Protein AF-C4LZL3-F1 (afdb_monomer)

Radius of gyration: 18.05 Å; Cα contacts (8 Å, |Δi|>4): 383; chains: 1; bounding box: 48×40×48 Å

Secondary structure (DSSP, 8-state):
-EE---SS-HHHHHHHHHHHHHHH--TT-----EEEEESSSS---THHHHHHHHHHHTT--EEE----GGGTS-HHHHHHHHHHHHHHTGGGT-TT--HHHHHHHHHHHHHHHHHHHHHHHH-TT-SEEEE--SSEEE-TTHHHHHHHHHHH--TT--SS-EESS-SS----EEEE-S----STTEEEEHHHHHHHHHHHHHHTTTS-HHHHHHHHHHHH-PPEEE--SEEE-TT-TT--TT-HHHH-

Organism: Entamoeba histolytica (strain ATCC 30459 / HM-1:IMSS / ABRM) (NCBI:txid294381)

Structure (mmCIF, N/CA/C/O backbone):
data_AF-C4LZL3-F1
#
_entry.id   AF-C4LZL3-F1
#
loop_
_atom_site.group_PDB
_atom_site.id
_atom_site.type_symbol
_atom_site.label_atom_id
_atom_site.label_alt_id
_atom_site.label_comp_id
_atom_site.label_asym_id
_atom_site.label_entity_id
_atom_site.label_seq_id
_atom_site.pdbx_PDB_ins_code
_atom_site.Cartn_x
_atom_site.Cartn_y
_atom_site.Cartn_z
_atom_site.occupancy
_atom_site.B_iso_or_equiv
_atom_site.auth_seq_id
_atom_site.auth_comp_id
_atom_site.auth_asym_id
_atom_site.auth_atom_id
_atom_site.pdbx_PDB_model_num
ATOM 1 N N . MET A 1 1 ? 3.190 -1.280 3.766 1.00 91.56 1 MET A N 1
ATOM 2 C CA . MET A 1 1 ? 3.259 0.167 3.516 1.00 91.56 1 MET A CA 1
ATOM 3 C C . MET A 1 1 ? 4.712 0.581 3.441 1.00 91.56 1 MET A C 1
ATOM 5 O O . MET A 1 1 ? 5.464 0.248 4.356 1.00 91.56 1 MET A O 1
ATOM 9 N N . LEU A 1 2 ? 5.118 1.224 2.349 1.00 90.19 2 LEU A N 1
ATOM 10 C CA . LEU A 1 2 ? 6.466 1.783 2.232 1.00 90.19 2 LEU A CA 1
ATOM 11 C C . LEU A 1 2 ? 6.447 3.276 2.545 1.00 90.19 2 LEU A C 1
ATOM 13 O O . LEU A 1 2 ? 5.501 3.965 2.180 1.00 90.19 2 LEU A O 1
ATOM 17 N N . THR A 1 3 ? 7.505 3.765 3.185 1.00 91.06 3 THR A N 1
ATOM 18 C CA . THR A 1 3 ? 7.691 5.189 3.477 1.00 91.06 3 THR A CA 1
ATOM 19 C C . THR A 1 3 ? 9.152 5.602 3.353 1.00 91.06 3 THR A C 1
ATOM 21 O O . THR A 1 3 ? 10.054 4.770 3.456 1.00 91.06 3 THR A O 1
ATOM 24 N N . ALA A 1 4 ? 9.408 6.886 3.147 1.00 89.25 4 ALA A N 1
ATOM 25 C CA . ALA A 1 4 ? 10.731 7.482 3.279 1.00 89.25 4 ALA A CA 1
ATOM 26 C C . ALA A 1 4 ? 10.606 8.867 3.935 1.00 89.25 4 ALA A C 1
ATOM 28 O O . ALA A 1 4 ? 9.513 9.431 3.945 1.00 89.25 4 ALA A O 1
ATOM 29 N N . PRO A 1 5 ? 11.703 9.454 4.448 1.00 88.06 5 PRO A N 1
ATOM 30 C CA . PRO A 1 5 ? 11.676 10.827 4.934 1.00 88.06 5 PRO A CA 1
ATOM 31 C C . PRO A 1 5 ? 11.172 11.781 3.847 1.00 88.06 5 PRO A C 1
ATOM 33 O O . PRO A 1 5 ? 11.719 11.832 2.742 1.00 88.06 5 PRO A O 1
ATOM 36 N N . LYS A 1 6 ? 10.127 12.542 4.169 1.00 87.38 6 LYS A N 1
ATOM 37 C CA . LYS A 1 6 ? 9.509 13.540 3.291 1.00 87.38 6 LYS A CA 1
ATOM 38 C C . LYS A 1 6 ? 9.429 14.881 4.023 1.00 87.38 6 LYS A C 1
ATOM 40 O O . LYS A 1 6 ? 9.604 14.964 5.232 1.00 87.38 6 LYS A O 1
ATOM 45 N N . ARG A 1 7 ? 9.168 15.960 3.274 1.00 86.62 7 ARG A N 1
ATOM 46 C CA . ARG A 1 7 ? 9.005 17.314 3.841 1.00 86.62 7 ARG A CA 1
ATOM 47 C C . ARG A 1 7 ? 7.835 17.397 4.829 1.00 86.62 7 ARG A C 1
ATOM 49 O O . ARG A 1 7 ? 7.879 18.192 5.761 1.00 86.62 7 ARG A O 1
ATOM 56 N N . LEU A 1 8 ? 6.786 16.623 4.573 1.00 89.38 8 LEU A N 1
ATOM 57 C CA . LEU A 1 8 ? 5.626 16.475 5.443 1.00 89.38 8 LEU A CA 1
ATOM 58 C C . LEU A 1 8 ? 5.592 15.036 5.969 1.00 89.38 8 LEU A C 1
ATOM 60 O O . LEU A 1 8 ? 5.979 14.135 5.216 1.00 89.38 8 LEU A O 1
ATOM 64 N N . PRO A 1 9 ? 5.083 14.804 7.191 1.00 92.62 9 PRO A N 1
ATOM 65 C CA . PRO A 1 9 ? 4.981 13.474 7.785 1.00 92.62 9 PRO A CA 1
ATOM 66 C C . PRO A 1 9 ? 3.803 12.698 7.173 1.00 92.62 9 PRO A C 1
ATOM 68 O O . PRO A 1 9 ? 2.806 12.397 7.826 1.00 92.62 9 PRO A O 1
ATOM 71 N N . MET A 1 10 ? 3.895 12.400 5.875 1.00 93.69 10 MET A N 1
ATOM 72 C CA . MET A 1 10 ? 2.802 11.809 5.099 1.00 93.69 10 MET A CA 1
ATOM 73 C C . MET A 1 10 ? 2.379 10.450 5.669 1.00 93.69 10 MET A C 1
ATOM 75 O O . MET A 1 10 ? 1.184 10.196 5.798 1.00 93.69 10 MET A O 1
ATOM 79 N N . ILE A 1 11 ? 3.336 9.621 6.109 1.00 95.69 11 ILE A N 1
ATOM 80 C CA . ILE A 1 11 ? 3.051 8.306 6.706 1.00 95.69 11 ILE A CA 1
ATOM 81 C C . ILE A 1 11 ? 2.179 8.409 7.962 1.00 95.69 11 ILE A C 1
ATOM 83 O O . ILE A 1 11 ? 1.314 7.564 8.188 1.00 95.69 11 ILE A O 1
ATOM 87 N N . VAL A 1 12 ? 2.370 9.468 8.752 1.00 97.06 12 VAL A N 1
ATOM 88 C CA . VAL A 1 12 ? 1.557 9.755 9.938 1.00 97.06 12 VAL A CA 1
ATOM 89 C C . VAL A 1 12 ? 0.138 10.104 9.510 1.00 97.06 12 VAL A C 1
ATOM 91 O O . VAL A 1 12 ? -0.813 9.572 10.070 1.00 97.06 12 VAL A O 1
ATOM 94 N N . TYR A 1 13 ? -0.012 10.938 8.476 1.00 96.00 13 TYR A N 1
ATOM 95 C CA . TYR A 1 13 ? -1.327 11.339 7.967 1.00 96.00 13 TYR A CA 1
ATOM 96 C C . TYR A 1 13 ? -2.074 10.131 7.398 1.00 96.00 13 TYR A C 1
ATOM 98 O O . TYR A 1 13 ? -3.228 9.901 7.739 1.00 96.00 13 TYR A O 1
ATOM 106 N N . THR A 1 14 ? -1.397 9.312 6.591 1.00 96.50 14 THR A N 1
ATOM 107 C CA . THR A 1 14 ? -1.929 8.055 6.051 1.00 96.50 14 THR A CA 1
ATOM 108 C C . THR A 1 14 ? -2.388 7.113 7.166 1.00 96.50 14 THR A C 1
ATOM 110 O O . THR A 1 14 ? -3.490 6.567 7.089 1.00 96.50 14 THR A O 1
ATOM 113 N N . ALA A 1 15 ? -1.592 6.951 8.231 1.00 97.75 15 ALA A N 1
ATOM 114 C CA . ALA A 1 15 ? -1.975 6.132 9.380 1.00 97.75 15 ALA A CA 1
ATOM 115 C C . ALA A 1 15 ? -3.239 6.657 10.070 1.00 97.75 15 ALA A C 1
ATOM 117 O O . ALA A 1 15 ? -4.160 5.885 10.337 1.00 97.75 15 ALA A O 1
ATOM 118 N N . ASP A 1 16 ? -3.311 7.967 10.287 1.00 97.56 16 ASP A N 1
ATOM 119 C CA . ASP A 1 16 ? -4.475 8.643 10.853 1.00 97.56 16 ASP A CA 1
ATOM 120 C C . ASP A 1 16 ? -5.734 8.474 9.989 1.00 97.56 16 ASP A C 1
ATOM 122 O O . ASP A 1 16 ? -6.792 8.119 10.511 1.00 97.56 16 ASP A O 1
ATOM 126 N N . TYR A 1 17 ? -5.627 8.626 8.665 1.00 97.25 17 TYR A N 1
ATOM 127 C CA . TYR A 1 17 ? -6.749 8.424 7.744 1.00 97.25 17 TYR A CA 1
ATOM 128 C C . TYR A 1 17 ? -7.263 6.985 7.744 1.00 97.25 17 TYR A C 1
ATOM 130 O O . TYR A 1 17 ? -8.475 6.761 7.793 1.00 97.25 17 TYR A O 1
ATOM 138 N N . ILE A 1 18 ? -6.358 6.004 7.723 1.00 96.94 18 ILE A N 1
ATOM 139 C CA . ILE A 1 18 ? -6.725 4.585 7.784 1.00 96.94 18 ILE A CA 1
ATOM 140 C C . ILE A 1 18 ? -7.396 4.273 9.122 1.00 96.94 18 ILE A C 1
ATOM 142 O O . ILE A 1 18 ? -8.469 3.671 9.137 1.00 96.94 18 ILE A O 1
ATOM 146 N N . VAL A 1 19 ? -6.804 4.702 10.241 1.00 97.25 19 VAL A N 1
ATOM 147 C CA . VAL A 1 19 ? -7.359 4.468 11.581 1.00 97.25 19 VAL A CA 1
ATOM 148 C C . VAL A 1 19 ? -8.706 5.161 11.752 1.00 97.25 19 VAL A C 1
ATOM 150 O O . VAL A 1 19 ? -9.610 4.568 12.335 1.00 97.25 19 VAL A O 1
ATOM 153 N N . ASN A 1 20 ? -8.876 6.377 11.236 1.00 97.06 20 ASN A N 1
ATOM 154 C CA . ASN A 1 20 ? -10.151 7.083 11.289 1.00 97.06 20 ASN A CA 1
ATOM 155 C C . ASN A 1 20 ? -11.246 6.337 10.513 1.00 97.06 20 ASN A C 1
ATOM 157 O O . ASN A 1 20 ? -12.324 6.093 11.053 1.00 97.06 20 ASN A O 1
ATOM 161 N N . ALA A 1 21 ? -10.954 5.916 9.278 1.00 96.88 21 ALA A N 1
ATOM 162 C CA . ALA A 1 21 ? -11.885 5.120 8.484 1.00 96.88 21 ALA A CA 1
ATOM 163 C C . ALA A 1 21 ? -12.206 3.774 9.156 1.00 96.88 21 ALA A C 1
ATOM 165 O O . ALA A 1 21 ? -13.353 3.333 9.145 1.00 96.88 21 ALA A O 1
ATOM 166 N N . TYR A 1 22 ? -11.213 3.134 9.782 1.00 96.38 22 TYR A N 1
ATOM 167 C CA . TYR A 1 22 ? -11.406 1.878 10.503 1.00 96.38 22 TYR A CA 1
ATOM 168 C C . TYR A 1 22 ? -12.309 2.090 11.727 1.00 96.38 22 TYR A C 1
ATOM 170 O O . TYR A 1 22 ? -13.352 1.451 11.836 1.00 96.38 22 TYR A O 1
ATOM 178 N N . LYS A 1 23 ? -11.992 3.061 12.593 1.00 94.88 23 LYS A N 1
ATOM 179 C CA . LYS A 1 23 ? -12.780 3.401 13.794 1.00 94.88 23 LYS A CA 1
ATOM 180 C C . LYS A 1 23 ? -14.216 3.823 13.483 1.00 94.88 23 LYS A C 1
ATOM 182 O O . LYS A 1 23 ? -15.094 3.599 14.310 1.00 94.88 23 LYS A O 1
ATOM 187 N N . TYR A 1 24 ? -14.464 4.424 12.319 1.00 94.62 24 TYR A N 1
ATOM 188 C CA . TYR A 1 24 ? -15.823 4.740 11.880 1.00 94.62 24 TYR A CA 1
ATOM 189 C C . TYR A 1 24 ? -16.680 3.482 11.670 1.00 94.62 24 TYR A C 1
ATOM 191 O O . TYR A 1 24 ? -17.873 3.490 11.972 1.00 94.62 24 TYR A O 1
ATOM 19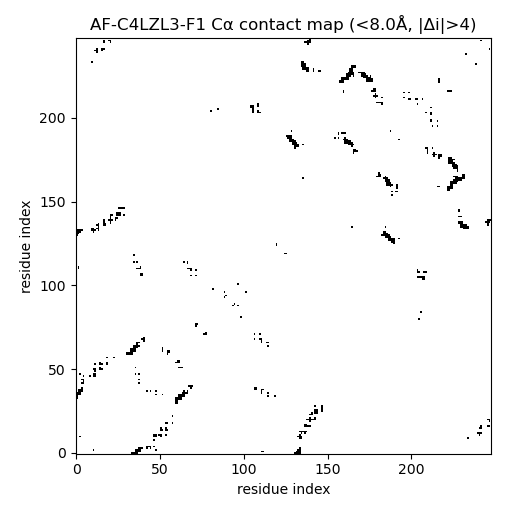9 N N . GLY A 1 25 ? -16.077 2.397 11.181 1.00 93.31 25 GLY A N 1
ATOM 200 C CA . GLY A 1 25 ? -16.696 1.079 11.136 1.00 93.31 25 GLY A CA 1
ATOM 201 C C . GLY A 1 25 ? -16.089 0.170 10.070 1.00 93.31 25 GLY A C 1
ATOM 202 O O . GLY A 1 25 ? -15.891 0.567 8.923 1.00 93.31 25 GLY A O 1
ATOM 203 N N . HIS A 1 26 ? -15.846 -1.084 10.448 1.00 93.25 26 HIS A N 1
ATOM 204 C CA . HIS A 1 26 ? -15.170 -2.095 9.630 1.00 93.25 26 HIS A CA 1
ATOM 205 C C . HIS A 1 26 ? -15.931 -3.441 9.644 1.00 93.25 26 HIS A C 1
ATOM 207 O O . HIS A 1 26 ? -15.417 -4.455 10.119 1.00 93.25 26 HIS A O 1
ATOM 213 N N . PRO A 1 27 ? -17.196 -3.488 9.182 1.00 92.50 27 PRO A N 1
ATOM 214 C CA . PRO A 1 27 ? -18.087 -4.629 9.414 1.00 92.50 27 PRO A CA 1
ATOM 215 C C . PRO A 1 27 ? -17.518 -5.938 8.849 1.00 92.50 27 PRO A C 1
ATOM 217 O O . PRO A 1 27 ? -17.483 -6.136 7.638 1.00 92.50 27 PRO A O 1
ATOM 220 N N . GLY A 1 28 ? -17.091 -6.839 9.739 1.00 87.88 28 GLY A N 1
ATOM 221 C CA . GLY A 1 28 ? -16.515 -8.135 9.370 1.00 87.88 28 GLY A CA 1
ATOM 222 C C . GLY A 1 28 ? -15.163 -8.061 8.651 1.00 87.88 28 GLY A C 1
ATOM 223 O O . GLY A 1 28 ? -14.748 -9.060 8.078 1.00 87.88 28 GLY A O 1
ATOM 224 N N . ILE A 1 29 ? -14.489 -6.905 8.657 1.00 92.69 29 ILE A N 1
ATOM 225 C CA . ILE A 1 29 ? -13.132 -6.750 8.123 1.00 92.69 29 ILE A CA 1
ATOM 226 C C . ILE A 1 29 ? -12.163 -6.679 9.295 1.00 92.69 29 ILE A C 1
ATOM 228 O O . ILE A 1 29 ? -12.342 -5.863 10.198 1.00 92.69 29 ILE A O 1
ATOM 232 N N . VAL A 1 30 ? -11.129 -7.514 9.245 1.00 94.06 30 VAL A N 1
ATOM 233 C CA . VAL A 1 30 ? -10.047 -7.553 10.227 1.00 94.06 30 VAL A CA 1
ATOM 234 C C . VAL A 1 30 ? -8.736 -7.247 9.513 1.00 94.06 30 VAL A C 1
ATOM 236 O O . VAL A 1 30 ? -8.454 -7.804 8.455 1.00 94.06 30 VAL A O 1
ATOM 239 N N . ILE A 1 31 ? -7.941 -6.340 10.082 1.00 95.69 31 ILE A N 1
ATOM 240 C CA . ILE A 1 31 ? -6.566 -6.095 9.640 1.00 95.69 31 ILE A CA 1
ATOM 241 C C . ILE A 1 31 ? -5.642 -6.947 10.513 1.00 95.69 31 ILE A C 1
ATOM 243 O O . ILE A 1 31 ? -5.322 -6.552 11.634 1.00 95.69 31 ILE A O 1
ATOM 247 N N . ASP A 1 32 ? -5.207 -8.102 10.003 1.00 95.38 32 ASP A N 1
ATOM 248 C CA . ASP A 1 32 ? -4.336 -9.027 10.748 1.00 95.38 32 ASP A CA 1
ATOM 249 C C . ASP A 1 32 ? -2.988 -8.404 11.125 1.00 95.38 32 ASP A C 1
ATOM 251 O O . ASP A 1 32 ? -2.465 -8.631 12.218 1.00 95.38 32 ASP A O 1
ATOM 255 N N . ALA A 1 33 ? -2.409 -7.631 10.203 1.00 96.94 33 ALA A N 1
ATOM 256 C CA . ALA A 1 33 ? -1.181 -6.889 10.433 1.00 96.94 33 ALA A CA 1
ATOM 257 C C . ALA A 1 33 ? -0.971 -5.769 9.410 1.00 96.94 33 ALA A C 1
ATOM 259 O O . ALA A 1 33 ? -1.303 -5.896 8.230 1.00 96.94 33 ALA A O 1
ATOM 260 N N . ILE A 1 34 ? -0.303 -4.704 9.852 1.00 97.12 34 ILE A N 1
ATOM 261 C CA . ILE A 1 34 ? 0.299 -3.691 8.986 1.00 97.12 34 ILE A CA 1
ATOM 262 C C . ILE A 1 34 ? 1.818 -3.814 9.063 1.00 97.12 34 ILE A C 1
ATOM 264 O O . ILE A 1 34 ? 2.428 -3.667 10.121 1.00 97.12 34 ILE A O 1
ATOM 268 N N . PHE A 1 35 ? 2.437 -4.039 7.908 1.00 97.19 35 PHE A N 1
ATOM 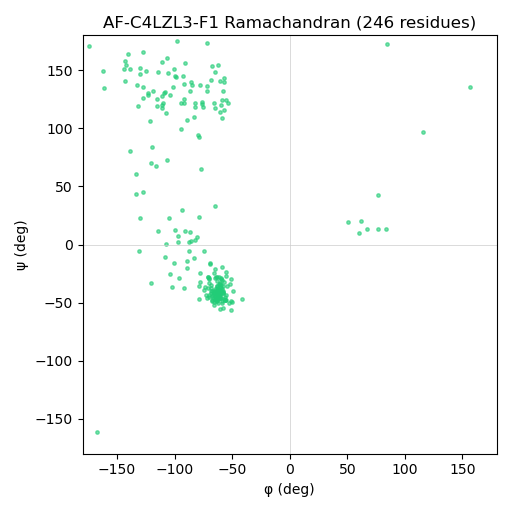269 C CA . PHE A 1 35 ? 3.888 -4.038 7.751 1.00 97.19 35 PHE A CA 1
ATOM 270 C C . PHE A 1 35 ? 4.348 -2.658 7.286 1.00 97.19 35 PHE A C 1
ATOM 272 O O . PHE A 1 35 ? 3.918 -2.194 6.226 1.00 97.19 35 PHE A O 1
ATOM 279 N N . LEU A 1 36 ? 5.221 -2.010 8.056 1.00 95.50 36 LEU A N 1
ATOM 280 C CA . LEU A 1 36 ? 5.798 -0.704 7.740 1.00 95.50 36 LEU A CA 1
ATOM 281 C C . LEU A 1 36 ? 7.287 -0.851 7.430 1.00 95.50 36 LEU A C 1
ATOM 283 O O . LEU A 1 36 ? 8.045 -1.402 8.231 1.00 95.50 36 LEU A O 1
ATOM 287 N N . SER A 1 37 ? 7.709 -0.325 6.284 1.00 92.75 37 SER A N 1
ATOM 288 C CA . SER A 1 37 ? 9.087 -0.443 5.808 1.00 92.75 37 SER A CA 1
ATOM 289 C C . SER A 1 37 ? 9.633 0.896 5.347 1.00 92.75 37 SER A C 1
ATOM 291 O O . SER A 1 37 ? 8.969 1.621 4.606 1.00 92.75 37 SER A O 1
ATOM 293 N N . ASN A 1 38 ? 10.879 1.182 5.720 1.00 89.69 38 ASN A N 1
ATOM 294 C CA . ASN A 1 38 ? 11.622 2.282 5.124 1.00 89.69 38 ASN A CA 1
ATOM 295 C C . ASN A 1 38 ? 12.080 1.883 3.719 1.00 89.69 38 ASN A C 1
ATOM 297 O O . ASN A 1 38 ? 12.863 0.955 3.558 1.00 89.69 38 ASN A O 1
ATOM 301 N N . GLY A 1 39 ? 11.614 2.610 2.707 1.00 84.75 39 GLY A N 1
ATOM 302 C CA . GLY A 1 39 ? 12.001 2.466 1.303 1.00 84.75 39 GLY A CA 1
ATOM 303 C C . GLY A 1 39 ? 13.346 3.121 0.961 1.00 84.75 39 GLY A C 1
ATOM 304 O O . GLY A 1 39 ? 13.564 3.518 -0.184 1.00 84.75 39 GLY A O 1
ATOM 305 N N . CYS A 1 40 ? 14.231 3.299 1.943 1.00 80.94 40 CYS A N 1
ATOM 306 C CA . CYS A 1 40 ? 15.523 3.963 1.797 1.00 80.94 40 CYS A CA 1
ATOM 307 C C . CYS A 1 40 ? 16.601 3.315 2.672 1.00 80.94 40 CYS A C 1
ATOM 309 O O . CYS A 1 40 ? 16.310 2.774 3.738 1.00 80.94 40 CYS A O 1
ATOM 311 N N . ASN A 1 41 ? 17.857 3.393 2.219 1.00 78.50 41 ASN A N 1
ATOM 312 C CA . ASN A 1 41 ? 19.002 2.843 2.940 1.00 78.50 41 ASN A CA 1
ATOM 313 C C . ASN A 1 41 ? 19.555 3.849 3.952 1.00 78.50 41 ASN A C 1
ATOM 315 O O . ASN A 1 41 ? 19.766 5.007 3.590 1.00 78.50 41 ASN A O 1
ATOM 319 N N . GLY A 1 42 ? 19.795 3.422 5.195 1.00 75.88 42 GLY A N 1
ATOM 320 C CA . GLY A 1 42 ? 20.432 4.246 6.236 1.00 75.88 42 GLY A CA 1
ATOM 321 C C . GLY A 1 42 ? 19.697 5.546 6.601 1.00 75.88 42 GLY A C 1
ATOM 322 O O . GLY A 1 42 ? 20.245 6.397 7.300 1.00 75.88 42 GLY A O 1
ATOM 323 N N . CYS A 1 43 ? 18.466 5.734 6.126 1.00 82.56 43 CYS A N 1
ATOM 324 C CA . CYS A 1 43 ? 17.700 6.951 6.344 1.00 82.56 43 CYS A CA 1
ATOM 325 C C . CYS A 1 43 ? 17.093 6.976 7.752 1.00 82.56 43 CYS A C 1
ATOM 327 O O . CYS A 1 43 ? 16.530 5.991 8.234 1.00 82.56 43 CYS A O 1
ATOM 329 N N . LYS A 1 44 ? 17.155 8.138 8.407 1.00 86.12 44 LYS A N 1
ATOM 330 C CA . LYS A 1 44 ? 16.416 8.380 9.649 1.00 86.12 44 LYS A CA 1
ATOM 331 C C . LYS A 1 44 ? 14.994 8.799 9.294 1.00 86.12 44 LYS A C 1
ATOM 333 O O . LYS A 1 44 ? 14.796 9.895 8.783 1.00 86.12 44 LYS A O 1
ATOM 338 N N . ASN A 1 45 ? 14.027 7.930 9.570 1.00 90.38 45 ASN A N 1
ATOM 339 C CA . ASN A 1 45 ? 12.606 8.203 9.373 1.00 90.38 45 ASN A CA 1
ATOM 340 C C . ASN A 1 45 ? 11.871 8.099 10.720 1.00 90.38 45 ASN A C 1
ATOM 342 O O . ASN A 1 45 ? 11.384 7.020 11.047 1.00 90.38 45 ASN A O 1
ATOM 346 N N . PRO A 1 46 ? 11.849 9.158 11.550 1.00 92.19 46 PRO A N 1
ATOM 347 C CA . PRO A 1 46 ? 11.165 9.111 12.845 1.00 92.19 46 PRO A CA 1
ATOM 348 C C . PRO A 1 46 ? 9.643 8.945 12.699 1.00 92.19 46 PRO A C 1
ATOM 350 O O . PRO A 1 46 ? 9.017 8.303 13.541 1.00 92.19 46 PRO A O 1
ATOM 353 N N . ASP A 1 47 ? 9.065 9.434 11.601 1.00 95.19 47 ASP A N 1
ATOM 354 C CA . ASP A 1 47 ? 7.621 9.431 11.345 1.00 95.19 47 ASP A CA 1
ATOM 355 C C . ASP A 1 47 ? 7.034 8.012 11.257 1.00 95.19 47 ASP A C 1
ATOM 357 O O . ASP A 1 47 ? 5.880 7.784 11.623 1.00 95.19 47 ASP A O 1
ATOM 361 N N . ILE A 1 48 ? 7.834 7.017 10.846 1.00 95.62 48 ILE A N 1
ATOM 362 C CA . ILE A 1 48 ? 7.399 5.610 10.816 1.00 95.62 48 ILE A CA 1
ATOM 363 C C . ILE A 1 48 ? 7.077 5.075 12.220 1.00 95.62 48 ILE A C 1
ATOM 365 O O . ILE A 1 48 ? 6.210 4.214 12.372 1.00 95.62 48 ILE A O 1
ATOM 369 N N . LEU A 1 49 ? 7.762 5.579 13.254 1.00 96.06 49 LEU A N 1
ATOM 370 C CA . LEU A 1 49 ? 7.538 5.178 14.643 1.00 96.06 49 LEU A CA 1
ATOM 371 C C . LEU A 1 49 ? 6.236 5.780 15.172 1.00 96.06 49 LEU A C 1
ATOM 373 O O . LEU A 1 49 ? 5.489 5.092 15.868 1.00 96.06 49 LEU A O 1
ATOM 377 N N . GLU A 1 50 ? 5.940 7.031 14.808 1.00 97.06 50 GLU A N 1
ATOM 378 C CA . GLU A 1 50 ? 4.663 7.673 15.132 1.00 97.06 50 GLU A CA 1
ATOM 379 C C . GLU A 1 50 ? 3.502 6.968 14.422 1.00 97.06 50 GLU A C 1
ATOM 381 O O . GLU A 1 50 ? 2.530 6.592 15.075 1.00 97.06 50 GLU A O 1
ATOM 386 N N . ALA A 1 51 ? 3.625 6.680 13.124 1.00 97.81 51 ALA A N 1
ATOM 387 C CA . ALA A 1 51 ? 2.620 5.910 12.393 1.00 97.81 51 ALA A CA 1
ATOM 388 C C . ALA A 1 51 ? 2.385 4.524 13.018 1.00 97.81 51 ALA A C 1
ATOM 390 O O . ALA A 1 51 ? 1.244 4.094 13.190 1.00 97.81 51 ALA A O 1
ATOM 391 N N . ALA A 1 52 ? 3.457 3.838 13.431 1.00 98.00 52 ALA A N 1
ATOM 392 C CA . ALA A 1 52 ? 3.338 2.557 14.118 1.00 98.00 52 ALA A CA 1
ATOM 393 C C . ALA A 1 52 ? 2.612 2.670 15.462 1.00 98.00 52 ALA A C 1
ATOM 395 O O . ALA A 1 52 ? 1.846 1.777 15.825 1.00 98.00 52 ALA A O 1
ATOM 396 N N . LYS A 1 53 ? 2.846 3.755 16.205 1.00 98.38 53 LYS A N 1
ATOM 397 C CA . LYS A 1 53 ? 2.131 4.045 17.449 1.00 98.38 53 LYS A CA 1
ATOM 398 C C . LYS A 1 53 ? 0.634 4.246 17.186 1.00 98.38 53 LYS A C 1
ATOM 400 O O . LYS A 1 53 ? -0.160 3.586 17.846 1.00 98.38 53 LYS A O 1
ATOM 405 N N . ILE A 1 54 ? 0.267 5.050 16.185 1.00 98.31 54 ILE A N 1
ATOM 406 C CA . ILE A 1 54 ? -1.134 5.315 15.805 1.00 98.31 54 ILE A CA 1
ATOM 407 C C . ILE A 1 54 ? -1.889 4.013 15.504 1.00 98.31 54 ILE A C 1
ATOM 409 O O . ILE A 1 54 ? -2.979 3.788 16.031 1.00 98.31 54 ILE A O 1
ATOM 413 N N . PHE A 1 55 ? -1.299 3.117 14.707 1.00 98.31 55 PHE A N 1
ATOM 414 C CA . PHE A 1 55 ? -1.920 1.825 14.404 1.00 98.31 55 PHE A CA 1
ATOM 415 C C . PHE A 1 55 ? -2.051 0.921 15.636 1.00 98.31 55 PHE A C 1
ATOM 417 O O . PHE A 1 55 ? -3.115 0.341 15.858 1.00 98.31 55 PHE A O 1
ATOM 424 N N . ARG A 1 56 ? -1.008 0.828 16.470 1.00 98.25 56 ARG A N 1
ATOM 425 C CA . ARG A 1 56 ? -1.036 0.006 17.693 1.00 98.25 56 ARG A CA 1
ATOM 426 C C . ARG A 1 56 ? -2.071 0.499 18.698 1.00 98.25 56 ARG A C 1
ATOM 428 O O . ARG A 1 56 ? -2.778 -0.314 19.280 1.00 98.25 56 ARG A O 1
ATOM 435 N N . GLU A 1 57 ? -2.199 1.812 18.873 1.00 98.00 57 GLU A N 1
ATOM 436 C CA . GLU A 1 57 ? -3.224 2.422 19.733 1.00 98.00 57 GLU A CA 1
ATOM 437 C C . GLU A 1 57 ? -4.646 2.182 19.207 1.00 98.00 57 GLU A C 1
ATOM 439 O O . GLU A 1 57 ? -5.600 2.161 19.982 1.00 98.00 57 GLU A O 1
ATOM 444 N N . ALA A 1 58 ? -4.803 1.953 17.900 1.00 96.44 58 ALA A N 1
ATOM 445 C CA . ALA A 1 58 ? -6.057 1.514 17.293 1.00 96.44 58 ALA A CA 1
ATOM 446 C C . ALA A 1 58 ? -6.293 -0.008 17.388 1.00 96.44 58 ALA A C 1
ATOM 448 O O . ALA A 1 58 ? -7.273 -0.501 16.834 1.00 96.44 58 ALA A O 1
ATOM 449 N N . GLY A 1 59 ? -5.413 -0.754 18.065 1.00 95.88 59 GLY A N 1
ATOM 450 C CA . GLY A 1 59 ? -5.504 -2.209 18.200 1.00 95.88 59 GLY A CA 1
ATOM 451 C C . GLY A 1 59 ? -5.065 -2.988 16.957 1.00 95.88 59 GLY A C 1
ATOM 452 O O . GLY A 1 59 ? -5.333 -4.182 16.869 1.00 95.88 59 GLY A O 1
ATOM 453 N N . ILE A 1 60 ? -4.394 -2.344 15.996 1.00 97.06 60 ILE A N 1
ATOM 454 C CA . ILE A 1 60 ? -3.909 -2.995 14.775 1.00 97.06 60 ILE A CA 1
ATOM 455 C C . ILE A 1 60 ? -2.479 -3.488 15.006 1.00 97.06 60 ILE A C 1
ATOM 457 O O . ILE A 1 60 ? -1.566 -2.706 15.304 1.00 97.06 60 ILE A O 1
ATOM 461 N N . ASN A 1 61 ? -2.259 -4.795 14.835 1.00 97.25 61 ASN A N 1
ATOM 462 C CA . ASN A 1 61 ? -0.922 -5.368 14.934 1.00 97.25 61 ASN A CA 1
ATOM 463 C C . ASN A 1 61 ? 0.008 -4.719 13.897 1.00 97.25 61 ASN A C 1
ATOM 465 O O . ASN A 1 61 ? -0.292 -4.698 12.705 1.00 97.25 61 ASN A O 1
ATOM 469 N N . THR A 1 62 ? 1.133 -4.163 14.348 1.00 97.88 62 THR A N 1
ATOM 470 C CA . THR A 1 62 ? 1.996 -3.340 13.492 1.00 97.88 62 THR A CA 1
ATOM 471 C C . THR A 1 62 ? 3.454 -3.743 13.596 1.00 97.88 62 THR A C 1
ATOM 473 O O . THR A 1 62 ? 4.086 -3.616 14.654 1.00 97.88 62 THR A O 1
ATOM 476 N N . ILE A 1 63 ? 3.999 -4.157 12.457 1.00 97.25 63 ILE A N 1
ATOM 477 C CA . ILE A 1 63 ? 5.325 -4.746 12.317 1.00 97.25 63 ILE A CA 1
ATOM 478 C C . ILE A 1 63 ? 6.221 -3.765 11.567 1.00 97.25 63 ILE A C 1
ATOM 480 O O . ILE A 1 63 ? 5.987 -3.448 10.401 1.00 97.25 63 ILE A O 1
ATOM 484 N N . LEU A 1 64 ? 7.274 -3.304 12.240 1.00 94.81 64 LEU A N 1
ATOM 485 C CA . LEU A 1 64 ? 8.348 -2.555 11.597 1.00 94.81 64 LEU A CA 1
ATOM 486 C C . LEU A 1 64 ? 9.311 -3.551 10.961 1.00 94.81 64 LEU A C 1
ATOM 488 O O . LEU A 1 64 ? 9.859 -4.415 11.642 1.00 94.81 64 LEU A O 1
ATOM 492 N N . THR A 1 65 ? 9.513 -3.447 9.655 1.00 91.00 65 THR A N 1
ATOM 493 C CA . THR A 1 65 ? 10.395 -4.366 8.939 1.00 91.00 65 THR A CA 1
ATOM 494 C C . THR A 1 65 ? 11.839 -3.881 9.009 1.00 91.00 65 THR A C 1
ATOM 496 O O . THR A 1 65 ? 12.093 -2.697 8.788 1.00 91.00 65 THR A O 1
ATOM 499 N N . ASN A 1 66 ? 12.787 -4.791 9.196 1.00 83.50 66 ASN A N 1
ATOM 500 C CA . ASN A 1 66 ? 14.225 -4.508 9.188 1.00 83.50 66 ASN A CA 1
ATOM 501 C C . ASN A 1 66 ? 14.871 -4.729 7.809 1.00 83.50 66 ASN A C 1
ATOM 503 O O . ASN A 1 66 ? 16.036 -5.106 7.723 1.00 83.50 66 ASN A O 1
ATOM 507 N N . ILE A 1 67 ? 14.115 -4.543 6.726 1.00 83.94 67 ILE A N 1
ATOM 508 C CA . ILE A 1 67 ? 14.642 -4.743 5.377 1.00 83.94 67 ILE A CA 1
ATOM 509 C C . ILE A 1 67 ? 15.708 -3.677 5.133 1.00 83.94 67 ILE A C 1
ATOM 511 O O . ILE A 1 67 ? 15.421 -2.484 5.208 1.00 83.94 67 ILE A O 1
ATOM 515 N N . THR A 1 68 ? 16.926 -4.109 4.833 1.00 74.12 68 THR A N 1
ATOM 516 C CA . THR A 1 68 ? 18.018 -3.245 4.386 1.00 74.12 68 THR A CA 1
ATOM 517 C C . THR A 1 68 ? 18.224 -3.453 2.891 1.00 74.12 68 THR A C 1
ATOM 519 O O . THR A 1 68 ? 17.974 -4.537 2.352 1.00 74.12 68 THR A O 1
ATOM 522 N N . SER A 1 69 ? 18.641 -2.400 2.189 1.00 69.31 69 SER A N 1
ATOM 523 C CA . SER A 1 69 ? 19.016 -2.516 0.780 1.00 69.31 69 SER A CA 1
ATOM 524 C C . SER A 1 69 ? 20.472 -2.911 0.606 1.00 69.31 69 SER A C 1
ATOM 526 O O . SER A 1 69 ? 20.927 -2.853 -0.520 1.00 69.31 69 SER A O 1
ATOM 528 N N . GLU A 1 70 ? 21.212 -3.326 1.639 1.00 64.62 70 GLU A N 1
ATOM 529 C CA . GLU A 1 70 ? 22.579 -3.854 1.462 1.00 64.62 70 GLU A CA 1
ATOM 530 C C . GLU A 1 70 ? 22.601 -5.013 0.446 1.00 64.62 70 GLU A C 1
ATOM 532 O O . GLU A 1 70 ? 23.480 -5.073 -0.408 1.00 64.62 70 GLU A O 1
ATOM 537 N N . ASP A 1 71 ? 21.547 -5.835 0.435 1.00 59.50 71 ASP A N 1
ATOM 538 C CA . ASP A 1 71 ? 21.289 -6.866 -0.581 1.00 59.50 71 ASP A CA 1
ATOM 539 C C . ASP A 1 71 ? 21.172 -6.314 -2.024 1.00 59.50 71 ASP A C 1
ATOM 541 O O . ASP A 1 71 ? 21.453 -7.031 -2.981 1.00 59.50 71 ASP A O 1
ATOM 545 N N . TYR A 1 72 ? 20.702 -5.073 -2.205 1.00 63.34 72 TYR A N 1
ATOM 546 C CA . TYR A 1 72 ? 20.454 -4.429 -3.507 1.00 63.34 72 TYR A CA 1
ATOM 547 C C . TYR A 1 72 ? 21.551 -3.428 -3.908 1.00 63.34 72 TYR A C 1
ATOM 549 O O . TYR A 1 72 ? 21.888 -3.302 -5.080 1.00 63.34 72 TYR A O 1
ATOM 557 N N . ASP A 1 73 ? 22.101 -2.704 -2.937 1.00 66.12 73 ASP A N 1
ATOM 558 C CA . ASP A 1 73 ? 23.151 -1.699 -3.093 1.00 66.12 73 ASP A CA 1
ATOM 559 C C . ASP A 1 73 ? 24.548 -2.341 -3.197 1.00 66.12 73 ASP A C 1
ATOM 561 O O . ASP A 1 73 ? 25.545 -1.626 -3.258 1.00 66.12 73 ASP A O 1
ATOM 565 N N . ASN A 1 74 ? 24.629 -3.675 -3.264 1.00 71.56 74 ASN A N 1
ATOM 566 C CA . ASN A 1 74 ? 25.830 -4.394 -3.669 1.00 71.56 74 ASN A CA 1
ATOM 567 C C . ASN A 1 74 ? 26.262 -3.927 -5.074 1.00 71.56 74 ASN A C 1
ATOM 569 O O . ASN A 1 74 ? 25.545 -4.132 -6.056 1.00 71.56 74 ASN A O 1
ATOM 573 N N . GLU A 1 75 ? 27.445 -3.312 -5.167 1.00 69.44 75 GLU A N 1
ATOM 574 C CA . GLU A 1 75 ? 27.962 -2.723 -6.408 1.00 69.44 75 GLU A CA 1
ATOM 575 C C . GLU A 1 75 ? 28.067 -3.732 -7.555 1.00 69.44 75 GLU A C 1
ATOM 577 O O . GLU A 1 75 ? 27.774 -3.384 -8.695 1.00 69.44 75 GLU A O 1
ATOM 582 N N . GLN A 1 76 ? 28.407 -4.989 -7.266 1.00 73.25 76 GLN A N 1
ATOM 583 C CA . GLN A 1 76 ? 28.530 -6.035 -8.279 1.00 73.25 76 GLN A CA 1
ATOM 584 C C . GLN A 1 76 ? 27.162 -6.432 -8.846 1.00 73.25 76 GLN A C 1
ATOM 586 O O . GLN A 1 76 ? 26.999 -6.557 -10.060 1.00 73.25 76 GLN A O 1
ATOM 591 N N . PHE A 1 77 ? 26.159 -6.588 -7.977 1.00 72.38 77 PHE A N 1
ATOM 592 C CA . PHE A 1 77 ? 24.782 -6.849 -8.401 1.00 72.38 77 PHE A CA 1
ATOM 593 C C . PHE A 1 77 ? 24.222 -5.673 -9.207 1.00 72.38 77 PHE A C 1
ATOM 595 O O . PHE A 1 77 ? 23.595 -5.866 -10.249 1.00 72.38 77 PHE A O 1
ATOM 602 N N . TYR A 1 78 ? 24.487 -4.449 -8.751 1.00 70.69 78 TYR A N 1
ATOM 603 C CA . TYR A 1 78 ? 24.016 -3.247 -9.418 1.00 70.69 78 TYR A CA 1
ATOM 604 C C . TYR A 1 78 ? 24.693 -3.029 -10.777 1.00 70.69 78 TYR A C 1
ATOM 606 O O . TYR A 1 78 ? 24.001 -2.712 -11.740 1.00 70.69 78 TYR A O 1
ATOM 614 N N . SER A 1 79 ? 26.007 -3.251 -10.886 1.00 74.12 79 SER A N 1
ATOM 615 C CA . SER A 1 79 ? 26.732 -3.201 -12.164 1.00 74.12 79 SER A CA 1
ATOM 616 C C . SER A 1 79 ? 26.131 -4.178 -13.170 1.00 74.12 79 SER A C 1
ATOM 618 O O . SER A 1 79 ? 25.805 -3.790 -14.285 1.00 74.12 79 SER A O 1
ATOM 620 N N . HIS A 1 80 ? 25.874 -5.417 -12.747 1.00 77.06 80 HIS A N 1
ATOM 621 C CA . HIS A 1 80 ? 25.254 -6.416 -13.613 1.00 77.06 80 HIS A CA 1
ATOM 622 C C . HIS A 1 80 ? 23.838 -6.018 -14.069 1.00 77.06 80 HIS A C 1
ATOM 624 O O . HIS A 1 80 ? 23.473 -6.221 -15.226 1.00 77.06 80 HIS A O 1
ATOM 630 N N . LEU A 1 81 ? 23.031 -5.424 -13.181 1.00 74.88 81 LEU A N 1
ATOM 631 C CA . LEU A 1 81 ? 21.719 -4.889 -13.559 1.00 74.88 81 LEU A CA 1
ATOM 632 C C . LEU A 1 81 ? 21.832 -3.748 -14.576 1.00 74.88 81 LEU A C 1
ATOM 634 O O . LEU A 1 81 ? 21.029 -3.690 -15.505 1.00 74.88 81 LEU A O 1
ATOM 638 N N . MET A 1 82 ? 22.811 -2.856 -14.415 1.00 75.00 82 MET A N 1
ATOM 639 C CA . MET A 1 82 ? 23.063 -1.766 -15.359 1.00 75.00 82 MET A CA 1
ATOM 640 C C . MET A 1 82 ? 23.442 -2.289 -16.746 1.00 75.00 82 MET A C 1
ATOM 642 O O . MET A 1 82 ? 22.877 -1.812 -17.727 1.00 75.00 82 MET A O 1
ATOM 646 N N . ASP A 1 83 ? 24.277 -3.326 -16.829 1.00 76.94 83 ASP A N 1
ATOM 647 C CA . ASP A 1 83 ? 24.640 -3.958 -18.105 1.00 76.94 83 ASP A CA 1
ATOM 648 C C . ASP A 1 83 ? 23.409 -4.541 -18.823 1.00 76.94 83 ASP A C 1
ATOM 650 O O . ASP A 1 83 ? 23.220 -4.366 -20.032 1.00 76.94 83 ASP A O 1
ATOM 654 N N . ILE A 1 84 ? 22.522 -5.206 -18.070 1.00 76.12 84 ILE A N 1
ATOM 655 C CA . ILE A 1 84 ? 21.246 -5.718 -18.591 1.00 76.12 84 ILE A CA 1
ATOM 656 C C . ILE A 1 84 ? 20.392 -4.562 -19.126 1.00 76.12 84 ILE A C 1
ATOM 658 O O . ILE A 1 84 ? 19.785 -4.674 -20.195 1.00 76.12 84 ILE A O 1
ATOM 662 N N . TYR A 1 85 ? 20.342 -3.442 -18.407 1.00 72.75 85 TYR A N 1
ATOM 663 C CA . TYR A 1 85 ? 19.561 -2.282 -18.814 1.00 72.75 85 TYR A CA 1
ATOM 664 C C . TYR A 1 85 ? 20.062 -1.626 -20.087 1.00 72.75 85 TYR A C 1
ATOM 666 O O . TYR A 1 85 ? 19.275 -1.411 -21.013 1.00 72.75 85 TYR A O 1
ATOM 674 N N . GLU A 1 86 ? 21.359 -1.357 -20.146 1.00 74.06 86 GLU A N 1
ATOM 675 C CA . GLU A 1 86 ? 22.010 -0.775 -21.315 1.00 74.06 86 GLU A CA 1
ATOM 676 C C . GLU A 1 86 ? 21.876 -1.681 -22.545 1.00 74.06 86 GLU A C 1
ATOM 678 O O . GLU A 1 86 ? 21.779 -1.182 -23.662 1.00 74.06 86 GLU A O 1
ATOM 683 N N . SER A 1 87 ? 21.749 -2.997 -22.349 1.00 74.50 87 SER A N 1
ATOM 684 C CA . SER A 1 87 ? 21.517 -3.957 -23.433 1.00 74.50 87 SER A CA 1
ATOM 685 C C . SER A 1 87 ? 20.060 -4.002 -23.924 1.00 74.50 87 SER A C 1
ATOM 687 O O . SER A 1 87 ? 19.811 -4.207 -25.110 1.00 74.50 87 SER A O 1
ATOM 689 N N . ILE A 1 88 ? 19.070 -3.832 -23.038 1.00 72.19 88 ILE A N 1
ATOM 690 C CA . ILE A 1 88 ? 17.641 -4.021 -23.367 1.00 72.19 88 ILE A CA 1
ATOM 691 C C . ILE A 1 88 ? 16.964 -2.723 -23.823 1.00 72.19 88 ILE A C 1
ATOM 693 O O . ILE A 1 88 ? 16.092 -2.757 -24.692 1.00 72.19 88 ILE A O 1
ATOM 697 N N . PHE A 1 89 ? 17.303 -1.577 -23.234 1.00 68.88 89 PHE A N 1
ATOM 698 C CA . PHE A 1 89 ? 16.590 -0.321 -23.495 1.00 68.88 89 PHE A CA 1
ATOM 699 C C . PHE A 1 89 ? 16.744 0.201 -24.935 1.00 68.88 89 PHE A C 1
ATOM 701 O O . PHE A 1 89 ? 15.716 0.562 -25.525 1.00 68.88 89 PHE A O 1
ATOM 708 N N . PRO A 1 90 ? 17.940 0.151 -25.561 1.00 68.06 90 PRO A N 1
ATOM 709 C CA . PRO A 1 90 ? 18.099 0.492 -26.974 1.00 68.06 90 PRO A CA 1
ATOM 710 C C . PRO A 1 90 ? 17.244 -0.385 -27.897 1.00 68.06 90 PRO A C 1
ATOM 712 O O . PRO A 1 90 ? 16.626 0.123 -28.830 1.00 68.06 90 PRO A O 1
ATOM 715 N N . LEU A 1 91 ? 17.119 -1.685 -27.592 1.00 65.94 91 LEU A N 1
ATOM 716 C CA . LEU A 1 91 ? 16.299 -2.627 -28.369 1.00 65.94 91 LEU A CA 1
ATOM 717 C C . LEU A 1 91 ? 14.798 -2.306 -28.317 1.00 65.94 91 LEU A C 1
ATOM 719 O O . LEU A 1 91 ? 14.046 -2.736 -29.189 1.00 65.94 91 LEU A O 1
ATOM 723 N N . ARG A 1 92 ? 14.345 -1.560 -27.303 1.00 64.06 92 ARG A N 1
ATOM 724 C CA . ARG A 1 92 ? 12.936 -1.169 -27.137 1.00 64.06 92 ARG A CA 1
ATOM 725 C C . ARG A 1 92 ? 12.634 0.229 -27.678 1.00 64.06 92 ARG A C 1
ATOM 727 O O . ARG A 1 92 ? 11.502 0.678 -27.530 1.00 64.06 92 ARG A O 1
ATOM 734 N N . GLY A 1 93 ? 13.620 0.918 -28.261 1.00 59.59 93 GLY A N 1
ATOM 735 C CA . GLY A 1 93 ? 13.462 2.294 -28.743 1.00 59.59 93 GLY A CA 1
ATOM 736 C C . GLY A 1 93 ? 13.128 3.299 -27.633 1.00 59.59 93 GLY A C 1
ATOM 737 O O . GLY A 1 93 ? 12.582 4.363 -27.914 1.00 59.59 93 GLY A O 1
ATOM 738 N N . ALA A 1 94 ? 13.413 2.959 -26.372 1.00 62.62 94 ALA A N 1
ATOM 739 C CA . ALA A 1 94 ? 13.122 3.802 -25.220 1.00 62.62 94 ALA A CA 1
ATOM 740 C C . ALA A 1 94 ? 14.203 4.886 -25.091 1.00 62.62 94 ALA A C 1
ATOM 742 O O . ALA A 1 94 ? 15.272 4.655 -24.526 1.00 62.62 94 ALA A O 1
ATOM 743 N N . SER A 1 95 ? 13.941 6.064 -25.659 1.00 57.12 95 SER A N 1
ATOM 744 C CA . SER A 1 95 ? 14.860 7.213 -25.644 1.00 57.12 95 SER A CA 1
ATOM 745 C C . SER A 1 95 ? 14.945 7.928 -24.289 1.00 57.12 95 SER A C 1
ATOM 747 O O . SER A 1 95 ? 15.729 8.858 -24.135 1.00 57.12 95 SER A O 1
ATOM 749 N N . ASP A 1 96 ? 14.120 7.535 -23.320 1.00 56.97 96 ASP A N 1
ATOM 750 C CA . ASP A 1 96 ? 13.967 8.138 -21.994 1.00 56.97 96 ASP A CA 1
ATOM 751 C C . ASP A 1 96 ? 14.717 7.379 -20.883 1.00 56.97 96 ASP A C 1
ATOM 753 O O . ASP A 1 96 ? 14.508 7.641 -19.697 1.00 56.97 96 ASP A O 1
ATOM 757 N N . TYR A 1 97 ? 15.606 6.448 -21.246 1.00 59.47 97 TYR A N 1
ATOM 758 C CA . TYR A 1 97 ? 16.430 5.722 -20.283 1.00 59.47 97 TYR A CA 1
ATOM 759 C C . TYR A 1 97 ? 17.320 6.679 -19.479 1.00 59.47 97 TYR A C 1
ATOM 761 O O . TYR A 1 97 ? 18.258 7.282 -19.999 1.00 59.47 97 TYR A O 1
ATOM 769 N N . VAL A 1 98 ? 17.051 6.773 -18.175 1.00 65.06 98 VAL A N 1
ATOM 770 C CA . VAL A 1 98 ? 17.892 7.509 -17.224 1.00 65.06 98 VAL A CA 1
ATOM 771 C C . VAL A 1 98 ? 18.361 6.541 -16.132 1.00 65.06 98 VAL A C 1
ATOM 773 O O . VAL A 1 98 ? 17.567 6.209 -15.243 1.00 65.06 98 VAL A O 1
ATOM 776 N N . PRO A 1 99 ? 19.644 6.120 -16.134 1.00 66.50 99 PRO A N 1
ATOM 777 C CA . PRO A 1 99 ? 20.240 5.205 -15.152 1.00 66.50 99 PRO A CA 1
ATOM 778 C C . PRO A 1 99 ? 19.827 5.464 -13.699 1.00 66.50 99 PRO A C 1
ATOM 780 O O . PRO A 1 99 ? 19.421 4.567 -12.958 1.00 66.50 99 PRO A O 1
ATOM 783 N N . PHE A 1 100 ? 19.877 6.732 -13.292 1.00 64.81 100 PHE A N 1
ATOM 784 C CA . PHE A 1 100 ? 19.568 7.146 -11.928 1.00 64.81 100 PHE A CA 1
ATOM 785 C C . PHE A 1 100 ? 18.081 6.983 -11.573 1.00 64.81 100 PHE A C 1
ATOM 787 O O . PHE A 1 100 ? 17.746 6.579 -10.456 1.00 64.81 100 PHE A O 1
ATOM 794 N N . GLY A 1 101 ? 17.184 7.252 -12.526 1.00 67.06 101 GLY A N 1
ATOM 795 C CA . GLY A 1 101 ? 15.748 7.037 -12.357 1.00 67.06 101 GLY A CA 1
ATOM 796 C C . GLY A 1 101 ? 15.440 5.560 -12.121 1.00 67.06 101 GLY A C 1
ATOM 797 O O . GLY A 1 101 ? 14.763 5.215 -11.151 1.00 67.06 101 GLY A O 1
ATOM 798 N N . HIS A 1 102 ? 16.028 4.677 -12.930 1.00 70.19 102 HIS A N 1
ATOM 799 C CA . HIS A 1 102 ? 15.875 3.230 -12.774 1.00 70.19 102 HIS A CA 1
ATOM 800 C C . HIS A 1 102 ? 16.402 2.730 -11.427 1.00 70.19 102 HIS A C 1
ATOM 802 O O . HIS A 1 102 ? 15.699 1.979 -10.748 1.00 70.19 102 HIS A O 1
ATOM 808 N N . LYS A 1 103 ? 17.569 3.210 -10.966 1.00 72.38 103 LYS A N 1
ATOM 809 C CA . LYS A 1 103 ? 18.094 2.877 -9.627 1.00 72.38 103 LYS A CA 1
ATOM 810 C C . LYS A 1 103 ? 17.062 3.104 -8.529 1.00 72.38 103 LYS A C 1
ATOM 812 O O . LYS A 1 103 ? 16.844 2.238 -7.682 1.00 72.38 103 LYS A O 1
ATOM 817 N N . LYS A 1 104 ? 16.430 4.281 -8.553 1.00 75.62 104 LYS A N 1
ATOM 818 C CA . LYS A 1 104 ? 15.426 4.688 -7.569 1.00 75.62 104 LYS A CA 1
ATOM 819 C C . LYS A 1 104 ? 14.211 3.761 -7.604 1.00 75.62 104 LYS A C 1
ATOM 821 O O . LYS A 1 104 ? 13.804 3.267 -6.554 1.00 75.62 104 LYS A O 1
ATOM 826 N N . PHE A 1 105 ? 13.643 3.512 -8.784 1.00 74.31 105 PHE A N 1
ATOM 827 C CA . PHE A 1 105 ? 12.442 2.680 -8.914 1.00 74.31 105 PHE A CA 1
ATOM 828 C C . PHE A 1 105 ? 12.686 1.232 -8.480 1.00 74.31 105 PHE A C 1
ATOM 830 O O . PHE A 1 105 ? 11.877 0.664 -7.750 1.00 74.31 105 PHE A O 1
ATOM 837 N N . ASN A 1 106 ? 13.831 0.655 -8.840 1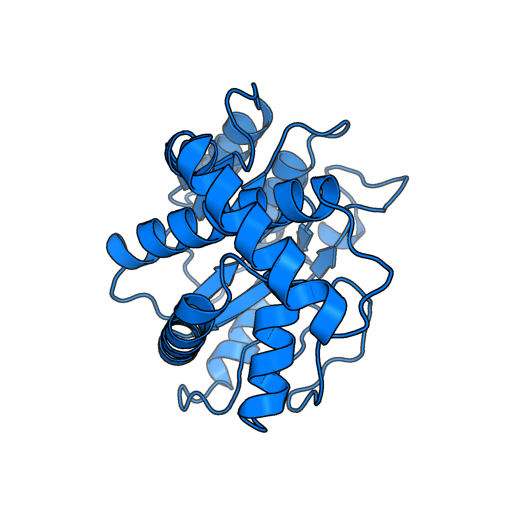.00 74.88 106 ASN A N 1
ATOM 838 C CA . ASN A 1 106 ? 14.176 -0.706 -8.435 1.00 74.88 106 ASN A CA 1
ATOM 839 C C . ASN A 1 106 ? 14.444 -0.843 -6.942 1.00 74.88 106 ASN A C 1
ATOM 841 O O . ASN A 1 106 ? 14.089 -1.860 -6.355 1.00 74.88 106 ASN A O 1
ATOM 845 N N . ARG A 1 107 ? 15.026 0.179 -6.306 1.00 79.06 107 ARG A N 1
ATOM 846 C CA . ARG A 1 107 ? 15.157 0.196 -4.849 1.00 79.06 107 ARG A CA 1
ATOM 847 C C . ARG A 1 107 ? 13.779 0.150 -4.186 1.00 79.06 107 ARG A C 1
ATOM 849 O O . ARG A 1 107 ? 13.564 -0.657 -3.289 1.00 79.06 107 ARG A O 1
ATOM 856 N N . ILE A 1 108 ? 12.828 0.961 -4.653 1.00 80.44 108 ILE A N 1
ATOM 857 C CA . ILE A 1 108 ? 11.447 0.941 -4.143 1.00 80.44 108 ILE A CA 1
ATOM 858 C C . ILE A 1 108 ? 10.815 -0.443 -4.362 1.00 80.44 108 ILE A C 1
ATOM 860 O O . ILE A 1 108 ? 10.273 -1.017 -3.419 1.00 80.44 108 ILE A O 1
ATOM 864 N N . ASN A 1 109 ? 10.961 -1.023 -5.559 1.00 80.00 109 ASN A N 1
ATOM 865 C CA . ASN A 1 109 ? 10.516 -2.388 -5.852 1.00 80.00 109 ASN A CA 1
ATOM 866 C C . ASN A 1 109 ? 11.160 -3.431 -4.921 1.00 80.00 109 ASN A C 1
ATOM 868 O O . ASN A 1 109 ? 10.489 -4.360 -4.479 1.00 80.00 109 ASN A O 1
ATOM 872 N N . TYR A 1 110 ? 12.456 -3.303 -4.620 1.00 82.75 110 TYR A N 1
ATOM 873 C CA . TYR A 1 110 ? 13.174 -4.217 -3.733 1.00 82.75 110 TYR A CA 1
ATOM 874 C C . TYR A 1 110 ? 12.508 -4.264 -2.357 1.00 82.75 110 TYR A C 1
ATOM 876 O O . TYR A 1 110 ? 12.107 -5.339 -1.901 1.00 82.75 110 TYR A O 1
ATOM 884 N N . TYR A 1 111 ? 12.339 -3.093 -1.734 1.00 86.38 111 TYR A N 1
ATOM 885 C CA . TYR A 1 111 ? 11.683 -2.980 -0.435 1.00 86.38 111 TYR A CA 1
ATOM 886 C C . TYR A 1 111 ? 10.262 -3.511 -0.506 1.00 86.38 111 TYR A C 1
ATOM 888 O O . TYR A 1 111 ? 9.880 -4.345 0.306 1.00 86.38 111 TYR A O 1
ATOM 896 N N . PHE A 1 112 ? 9.521 -3.114 -1.538 1.00 85.94 112 PHE A N 1
ATOM 897 C CA . PHE A 1 112 ? 8.169 -3.582 -1.783 1.00 85.94 112 PHE A CA 1
ATOM 898 C C . PHE A 1 112 ? 8.067 -5.117 -1.757 1.00 85.94 112 PHE A C 1
ATOM 900 O O . PHE A 1 112 ? 7.307 -5.685 -0.966 1.00 85.94 112 PHE A O 1
ATOM 907 N N . TYR A 1 113 ? 8.853 -5.802 -2.592 1.00 85.19 113 TYR A N 1
ATOM 908 C CA . TYR A 1 113 ? 8.781 -7.254 -2.722 1.00 85.19 113 TYR A CA 1
ATOM 909 C C . TYR A 1 113 ? 9.245 -7.972 -1.459 1.00 85.19 113 TYR A C 1
ATOM 911 O O . TYR A 1 113 ? 8.620 -8.955 -1.067 1.00 85.19 113 TYR A O 1
ATOM 919 N N . LYS A 1 114 ? 10.303 -7.485 -0.802 1.00 87.62 114 LYS A N 1
ATOM 920 C CA . LYS A 1 114 ? 10.795 -8.068 0.454 1.00 87.62 114 LYS A CA 1
ATOM 921 C C . LYS A 1 114 ? 9.771 -7.909 1.581 1.00 87.62 114 LYS A C 1
ATOM 923 O O . LYS A 1 114 ? 9.549 -8.863 2.325 1.00 87.62 114 LYS A O 1
ATOM 928 N N . THR A 1 115 ? 9.098 -6.760 1.669 1.00 90.81 115 THR A N 1
ATOM 929 C CA . THR A 1 115 ? 8.024 -6.520 2.645 1.00 90.81 115 THR A CA 1
ATOM 930 C C . THR A 1 115 ? 6.838 -7.433 2.386 1.00 90.81 115 THR A C 1
ATOM 932 O O . THR A 1 115 ? 6.350 -8.075 3.314 1.00 90.81 115 THR A O 1
ATOM 935 N N . ALA A 1 116 ? 6.400 -7.535 1.130 1.00 89.88 116 ALA A N 1
ATOM 936 C CA . ALA A 1 116 ? 5.300 -8.412 0.749 1.00 89.88 116 ALA A CA 1
ATOM 937 C C . ALA A 1 116 ? 5.625 -9.892 1.024 1.00 89.88 116 ALA A C 1
ATOM 939 O O . ALA A 1 116 ? 4.790 -10.612 1.567 1.00 89.88 116 ALA A O 1
ATOM 940 N N . ASP A 1 117 ? 6.842 -10.340 0.698 1.00 89.19 117 ASP A N 1
ATOM 941 C CA . ASP A 1 117 ? 7.298 -11.706 0.979 1.00 89.19 117 ASP A CA 1
ATOM 942 C C . ASP A 1 117 ? 7.332 -11.994 2.482 1.00 89.19 117 ASP A C 1
ATOM 944 O O . ASP A 1 117 ? 6.973 -13.091 2.908 1.00 89.19 117 ASP A O 1
ATOM 948 N N . MET A 1 118 ? 7.755 -11.027 3.298 1.00 92.50 118 MET A N 1
ATOM 949 C CA . MET A 1 118 ? 7.754 -11.180 4.749 1.00 92.50 118 MET A CA 1
ATOM 950 C C . MET A 1 118 ? 6.330 -11.269 5.305 1.00 92.50 118 MET A C 1
ATOM 952 O O . MET A 1 118 ? 6.057 -12.150 6.120 1.00 92.50 118 MET A O 1
ATOM 956 N 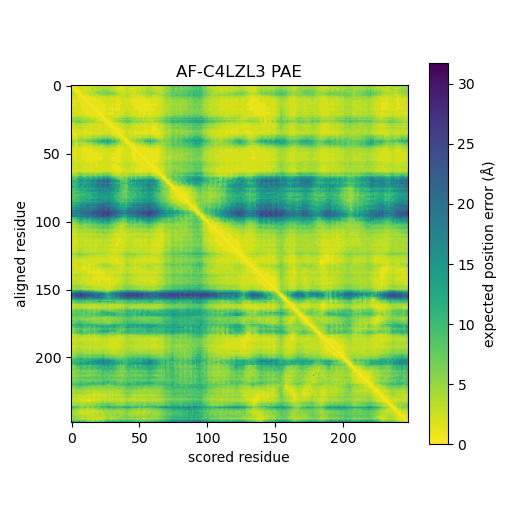N . ALA A 1 119 ? 5.420 -10.419 4.819 1.00 93.50 119 ALA A N 1
ATOM 957 C CA . ALA A 1 119 ? 4.019 -10.426 5.227 1.00 93.50 119 ALA A CA 1
ATOM 958 C C . ALA A 1 119 ? 3.348 -11.773 4.938 1.00 93.50 119 ALA A C 1
ATOM 960 O O . ALA A 1 119 ? 2.785 -12.392 5.837 1.00 93.50 119 ALA A O 1
ATOM 961 N N . VAL A 1 120 ? 3.493 -12.281 3.713 1.00 92.50 120 VAL A N 1
ATOM 962 C CA . VAL A 1 120 ? 2.871 -13.546 3.296 1.00 92.50 120 VAL A CA 1
ATOM 963 C C . VAL A 1 120 ? 3.519 -14.769 3.950 1.00 92.50 120 VAL A C 1
ATOM 965 O O . VAL A 1 120 ? 2.849 -15.776 4.163 1.00 92.50 120 VAL A O 1
ATOM 968 N N . LYS A 1 121 ? 4.804 -14.704 4.321 1.00 92.94 121 LYS A N 1
ATOM 969 C CA . LYS A 1 121 ? 5.439 -15.768 5.116 1.00 92.94 121 LYS A CA 1
ATOM 970 C C . LYS A 1 121 ? 4.894 -15.836 6.541 1.00 92.94 121 LYS A C 1
ATOM 972 O O . LYS A 1 121 ? 4.730 -16.936 7.057 1.00 92.94 121 LYS A O 1
ATOM 977 N N . GLN A 1 122 ? 4.644 -14.689 7.172 1.00 95.31 122 GLN A N 1
ATOM 978 C CA . GLN A 1 122 ? 4.111 -14.636 8.538 1.00 95.31 122 GLN A CA 1
ATOM 979 C C . GLN A 1 122 ? 2.606 -14.922 8.587 1.00 95.31 122 GLN A C 1
ATOM 981 O O . GLN A 1 122 ? 2.134 -15.537 9.538 1.00 95.31 122 GLN A O 1
ATOM 986 N N . TYR A 1 123 ? 1.876 -14.541 7.539 1.00 94.81 123 TYR A N 1
ATOM 987 C CA . TYR A 1 123 ? 0.434 -14.739 7.404 1.00 94.81 123 TYR A CA 1
ATOM 988 C C . TYR A 1 123 ? 0.123 -15.576 6.156 1.00 94.81 123 TYR A C 1
ATOM 990 O O . TYR A 1 123 ? -0.418 -15.058 5.181 1.00 94.81 123 TYR A O 1
ATOM 998 N N . PRO A 1 124 ? 0.450 -16.883 6.139 1.00 93.00 124 PRO A N 1
ATOM 999 C CA . PRO A 1 124 ? 0.330 -17.713 4.938 1.00 93.00 124 PRO A CA 1
ATOM 1000 C C . PRO A 1 124 ? -1.116 -17.995 4.513 1.00 93.00 124 PRO A C 1
ATOM 1002 O O . PRO A 1 124 ? -1.336 -18.446 3.389 1.00 93.00 124 PRO A O 1
ATOM 1005 N N . LEU A 1 125 ? -2.093 -17.761 5.395 1.00 91.56 125 LEU A N 1
ATOM 1006 C CA . LEU A 1 125 ? -3.525 -17.971 5.156 1.00 91.56 125 LEU A CA 1
ATOM 1007 C C . LEU A 1 125 ? -4.299 -16.662 4.942 1.00 91.56 125 LEU A C 1
ATOM 1009 O O . LEU A 1 125 ? -5.503 -16.641 5.145 1.00 91.56 125 LEU A O 1
ATOM 1013 N N . PHE A 1 126 ? -3.623 -15.591 4.526 1.00 91.94 126 PHE A N 1
ATOM 1014 C CA . PHE A 1 126 ? -4.276 -14.321 4.217 1.00 91.94 126 PHE A CA 1
ATOM 1015 C C . PHE A 1 126 ? -5.370 -14.476 3.145 1.00 91.94 126 PHE A C 1
ATOM 1017 O O . PHE A 1 126 ? -5.171 -15.166 2.137 1.00 91.94 126 PHE A O 1
ATOM 1024 N N . ASP A 1 127 ? -6.492 -13.782 3.337 1.00 90.12 127 ASP A N 1
ATOM 1025 C CA . ASP A 1 127 ? -7.543 -13.668 2.321 1.00 90.12 127 ASP A CA 1
ATOM 1026 C C . ASP A 1 127 ? -7.151 -12.641 1.256 1.00 90.12 127 ASP A C 1
ATOM 1028 O O . ASP A 1 127 ? -7.206 -12.911 0.051 1.00 90.12 127 ASP A O 1
ATOM 1032 N N . TYR A 1 128 ? -6.679 -11.481 1.721 1.00 91.44 128 TYR A N 1
ATOM 1033 C CA . TYR A 1 128 ? -6.294 -10.344 0.896 1.00 91.44 128 TYR A CA 1
ATOM 1034 C C . TYR A 1 128 ? -5.006 -9.684 1.388 1.00 91.44 128 TYR A C 1
ATOM 1036 O O . TYR A 1 128 ? -4.693 -9.685 2.577 1.00 91.44 128 TYR A O 1
ATOM 1044 N N . VAL A 1 129 ? -4.272 -9.081 0.457 1.00 92.50 129 VAL A N 1
ATOM 1045 C CA . VAL A 1 129 ? -3.132 -8.204 0.723 1.00 92.50 129 VAL A CA 1
ATOM 1046 C C . VAL A 1 129 ? -3.387 -6.848 0.078 1.00 92.50 129 VAL A C 1
ATOM 1048 O O . VAL A 1 129 ? -3.757 -6.762 -1.093 1.00 92.50 129 VAL A O 1
ATOM 1051 N N . LEU A 1 130 ? -3.201 -5.785 0.859 1.00 92.94 130 LEU A N 1
ATOM 1052 C CA . LEU A 1 130 ? -3.340 -4.403 0.419 1.00 92.94 130 LEU A CA 1
ATOM 1053 C C . LEU A 1 130 ? -1.968 -3.728 0.406 1.00 92.94 130 LEU A C 1
ATOM 1055 O O . LEU A 1 130 ? -1.290 -3.626 1.432 1.00 92.94 130 LEU A O 1
ATOM 1059 N N . PHE A 1 131 ? -1.558 -3.253 -0.763 1.00 91.56 131 PHE A N 1
ATOM 1060 C CA . PHE A 1 131 ? -0.317 -2.514 -0.939 1.00 91.56 131 PHE A CA 1
ATOM 1061 C C . PHE A 1 131 ? -0.579 -1.025 -0.793 1.00 91.56 131 PHE A C 1
ATOM 1063 O O . PHE A 1 131 ? -1.416 -0.483 -1.505 1.00 91.56 131 PHE A O 1
ATOM 1070 N N . LEU A 1 132 ? 0.148 -0.366 0.109 1.00 91.56 132 LEU A N 1
ATOM 1071 C CA . LEU A 1 132 ? -0.012 1.061 0.394 1.00 91.56 132 LEU A CA 1
ATOM 1072 C C . LEU A 1 132 ? 1.322 1.803 0.365 1.00 91.56 132 LEU A C 1
ATOM 1074 O O . LEU A 1 132 ? 2.360 1.247 0.744 1.00 91.56 132 LEU A O 1
ATOM 1078 N N . GLU A 1 133 ? 1.249 3.052 -0.064 1.00 88.62 133 GLU A N 1
ATOM 1079 C CA . GLU A 1 133 ? 2.294 4.067 0.047 1.00 88.62 133 GLU A CA 1
ATOM 1080 C C . GLU A 1 133 ? 2.018 4.954 1.268 1.00 88.62 133 GLU A C 1
ATOM 1082 O O . GLU A 1 133 ? 1.016 4.781 1.964 1.00 88.62 133 GLU A O 1
ATOM 1087 N N . ASP A 1 134 ? 2.930 5.873 1.566 1.00 91.69 134 ASP A N 1
ATOM 1088 C CA . ASP A 1 134 ? 2.835 6.753 2.725 1.00 91.69 134 ASP A CA 1
ATOM 1089 C C . ASP A 1 134 ? 2.014 8.023 2.490 1.00 91.69 134 ASP A C 1
ATOM 1091 O O . ASP A 1 134 ? 1.900 8.827 3.405 1.00 91.69 134 ASP A O 1
ATOM 1095 N N . ASP A 1 135 ? 1.407 8.209 1.323 1.00 91.88 135 ASP A N 1
ATOM 1096 C CA . ASP A 1 135 ? 0.649 9.402 0.934 1.00 91.88 135 ASP A CA 1
ATOM 1097 C C . ASP A 1 135 ? -0.766 9.091 0.418 1.00 91.88 135 ASP A C 1
ATOM 1099 O O . ASP A 1 135 ? -1.232 9.635 -0.587 1.00 91.88 135 ASP A O 1
ATOM 1103 N N . GLN A 1 136 ? -1.474 8.218 1.139 1.00 92.69 136 GLN A N 1
ATOM 1104 C CA . GLN A 1 136 ? -2.810 7.748 0.779 1.00 92.69 136 GLN A CA 1
ATOM 1105 C C . GLN A 1 136 ? -3.828 8.018 1.890 1.00 92.69 136 GLN A C 1
ATOM 1107 O O . GLN A 1 136 ? -3.633 7.660 3.048 1.00 92.69 136 GLN A O 1
ATOM 1112 N N . ALA A 1 137 ? -4.952 8.639 1.540 1.00 93.56 137 ALA A N 1
ATOM 1113 C CA . ALA A 1 137 ? -6.049 8.913 2.461 1.00 93.56 137 ALA A CA 1
ATOM 1114 C C . ALA A 1 137 ? -7.242 8.016 2.136 1.00 93.56 137 ALA A C 1
ATOM 1116 O O . ALA A 1 137 ? -7.666 7.947 0.986 1.00 93.56 137 ALA A O 1
ATOM 1117 N N . PHE A 1 138 ? -7.812 7.360 3.144 1.00 94.69 138 PHE A N 1
ATOM 1118 C CA . PHE A 1 138 ? -9.052 6.596 3.010 1.00 94.69 138 PHE A CA 1
ATOM 1119 C C . PHE A 1 138 ? -10.246 7.487 3.339 1.00 94.69 138 PHE A C 1
ATOM 1121 O O . PHE A 1 138 ? -10.213 8.246 4.307 1.00 94.69 138 PHE A O 1
ATOM 1128 N N . TYR A 1 139 ? -11.323 7.383 2.560 1.00 94.94 139 TYR A N 1
ATOM 1129 C CA . TYR A 1 139 ? -12.590 7.990 2.958 1.00 94.94 139 TYR A CA 1
ATOM 1130 C C . TYR A 1 139 ? -13.123 7.316 4.220 1.00 94.94 139 TYR A C 1
ATOM 1132 O O . TYR A 1 139 ? -12.960 6.113 4.417 1.00 94.94 139 TYR A O 1
ATOM 1140 N N . LYS A 1 140 ? -13.827 8.084 5.052 1.00 94.25 140 LYS A N 1
ATOM 1141 C CA . LYS A 1 140 ? -14.390 7.623 6.325 1.00 94.25 140 LYS A CA 1
ATOM 1142 C C . LYS A 1 140 ? -15.175 6.311 6.211 1.00 94.25 140 LYS A C 1
ATOM 1144 O O . LYS A 1 140 ? -15.040 5.431 7.049 1.00 94.25 140 LYS A O 1
ATOM 1149 N N . ASN A 1 141 ? -15.954 6.143 5.143 1.00 94.25 141 ASN A N 1
ATOM 1150 C CA . ASN A 1 141 ? -16.774 4.954 4.895 1.00 94.25 141 ASN A CA 1
ATOM 1151 C C . ASN A 1 141 ? -16.068 3.850 4.079 1.00 94.25 141 ASN A C 1
ATOM 1153 O O . ASN A 1 141 ? -16.734 2.919 3.614 1.00 94.25 141 ASN A O 1
ATOM 1157 N N . ALA A 1 142 ? -14.752 3.935 3.871 1.00 95.19 142 ALA A N 1
ATOM 1158 C CA . ALA A 1 142 ? -14.032 3.048 2.963 1.00 95.19 142 ALA A CA 1
ATOM 1159 C C . ALA A 1 142 ? -14.188 1.564 3.321 1.00 95.19 142 ALA A C 1
ATOM 1161 O O . ALA A 1 142 ? -14.437 0.758 2.428 1.00 95.19 142 ALA A O 1
ATOM 1162 N N . PHE A 1 143 ? -14.132 1.193 4.604 1.00 95.44 143 PHE A N 1
ATOM 1163 C CA . PHE A 1 143 ? -14.266 -0.209 5.020 1.00 95.44 143 PHE A CA 1
ATOM 1164 C C . PHE A 1 143 ? -15.688 -0.761 4.842 1.00 95.44 143 PHE A C 1
ATOM 1166 O O . PHE A 1 143 ? -15.849 -1.917 4.457 1.00 95.44 143 PHE A O 1
ATOM 1173 N N . PHE A 1 144 ? -16.735 0.055 5.000 1.00 94.25 144 PHE A N 1
ATOM 1174 C CA . PHE A 1 144 ? -18.100 -0.355 4.637 1.00 94.25 144 PHE A CA 1
ATOM 1175 C C . PHE A 1 144 ? -18.222 -0.668 3.145 1.00 94.25 144 PHE A C 1
ATOM 1177 O O . PHE A 1 144 ? -18.872 -1.636 2.749 1.00 94.25 144 PHE A O 1
ATOM 1184 N N . ARG A 1 145 ? -17.592 0.150 2.299 1.00 92.31 145 ARG A N 1
ATOM 1185 C CA . ARG A 1 145 ? -17.578 -0.065 0.848 1.00 92.31 145 ARG A CA 1
ATOM 1186 C C . ARG A 1 145 ? -16.716 -1.267 0.469 1.00 92.31 145 ARG A C 1
ATOM 1188 O O . ARG A 1 145 ? -17.115 -2.045 -0.390 1.00 92.31 145 ARG A O 1
ATOM 1195 N N . LEU A 1 146 ? -15.597 -1.464 1.162 1.00 91.81 146 LEU A N 1
ATOM 1196 C CA . LEU A 1 146 ? -14.743 -2.634 1.006 1.00 91.81 146 LEU A CA 1
ATOM 1197 C C . LEU A 1 146 ? -15.473 -3.928 1.394 1.00 91.81 146 LEU A C 1
ATOM 1199 O O . LEU A 1 146 ? -15.326 -4.939 0.719 1.00 91.81 146 LEU A O 1
ATOM 1203 N N . LYS A 1 147 ? -16.340 -3.899 2.412 1.00 91.06 147 LYS A N 1
ATOM 1204 C CA . LYS A 1 147 ? -17.161 -5.062 2.774 1.00 91.06 147 LYS A CA 1
ATOM 1205 C C . LYS A 1 147 ? -18.123 -5.447 1.651 1.00 91.06 147 LYS A C 1
ATOM 1207 O O . LYS A 1 147 ? -18.215 -6.620 1.315 1.00 91.06 147 LYS A O 1
ATOM 1212 N N . LYS A 1 148 ? -18.772 -4.465 1.012 1.00 87.50 148 LYS A N 1
ATOM 1213 C CA . LYS A 1 148 ? -19.617 -4.709 -0.173 1.00 87.50 148 LYS A CA 1
ATOM 1214 C C . LYS A 1 148 ? -18.820 -5.320 -1.324 1.00 87.50 14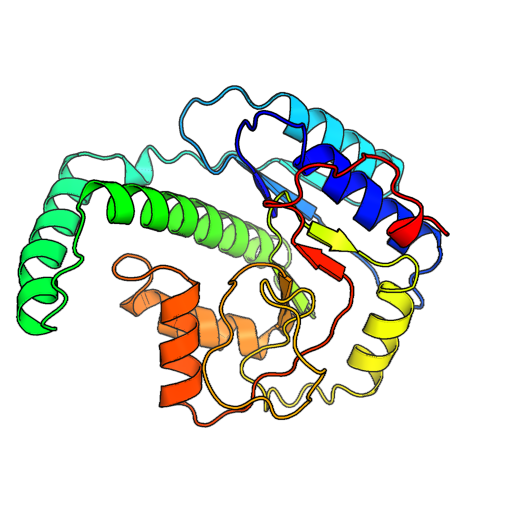8 LYS A C 1
ATOM 1216 O O . LYS A 1 148 ? -19.337 -6.178 -2.037 1.00 87.50 148 LYS A O 1
ATOM 1221 N N . LEU A 1 149 ? -17.562 -4.901 -1.491 1.00 85.12 149 LEU A N 1
ATOM 1222 C CA . LEU A 1 149 ? -16.666 -5.547 -2.439 1.00 85.12 149 LEU A CA 1
ATOM 1223 C C . LEU A 1 149 ? -16.486 -7.019 -2.062 1.00 85.12 149 LEU A C 1
ATOM 1225 O O . LEU A 1 149 ? -16.782 -7.867 -2.886 1.00 85.12 149 LEU A O 1
ATOM 1229 N N . PHE A 1 150 ? -16.060 -7.322 -0.837 1.00 86.31 150 PHE A N 1
ATOM 1230 C CA . PHE A 1 150 ? -15.814 -8.701 -0.403 1.00 86.31 150 PHE A CA 1
ATOM 1231 C C . PHE A 1 150 ? -17.045 -9.601 -0.486 1.00 86.31 150 PHE A C 1
ATOM 1233 O O . PHE A 1 150 ? -16.919 -10.744 -0.907 1.00 86.31 150 PHE A O 1
ATOM 1240 N N . ASP A 1 151 ? -18.228 -9.075 -0.182 1.00 83.69 151 ASP A N 1
ATOM 1241 C CA . ASP A 1 151 ? -19.483 -9.831 -0.270 1.00 83.69 151 ASP A CA 1
ATOM 1242 C C . ASP A 1 151 ? -19.905 -10.132 -1.711 1.00 83.69 151 ASP A C 1
ATOM 1244 O O . ASP A 1 151 ? -20.562 -11.136 -1.969 1.00 83.69 151 ASP A O 1
ATOM 1248 N N . SER A 1 152 ? -19.532 -9.266 -2.657 1.00 75.88 152 SER A N 1
ATOM 1249 C CA . SER A 1 152 ? -19.768 -9.483 -4.092 1.00 75.88 152 SER A CA 1
ATOM 1250 C C . SER A 1 152 ? -18.627 -10.239 -4.775 1.00 75.88 152 SER A C 1
ATOM 1252 O O . SER A 1 152 ? -18.783 -10.717 -5.901 1.00 75.88 152 SER A O 1
ATOM 1254 N N . TYR A 1 153 ? -17.474 -10.346 -4.114 1.00 69.38 153 TYR A N 1
ATOM 1255 C CA . TYR A 1 153 ? -16.307 -11.045 -4.621 1.00 69.38 153 TYR A CA 1
ATOM 1256 C C . TYR A 1 153 ? -16.497 -12.548 -4.433 1.00 69.38 153 TYR A C 1
ATOM 1258 O O . TYR A 1 153 ? -16.118 -13.135 -3.421 1.00 69.38 153 TYR A O 1
ATOM 1266 N N . ASN A 1 154 ? -17.032 -13.211 -5.456 1.00 59.03 154 ASN A N 1
ATOM 1267 C CA . ASN A 1 154 ? -16.744 -14.628 -5.605 1.00 59.03 154 ASN A CA 1
ATOM 1268 C C . ASN A 1 154 ? -15.219 -14.748 -5.751 1.00 59.03 154 ASN A C 1
ATOM 1270 O O . ASN A 1 154 ? -14.635 -14.162 -6.658 1.00 59.03 154 ASN A O 1
ATOM 1274 N N . LEU A 1 155 ? -14.562 -15.478 -4.846 1.00 56.59 155 LEU A N 1
ATOM 1275 C CA . LEU A 1 155 ? -13.109 -15.736 -4.808 1.00 56.59 155 LEU A CA 1
ATOM 1276 C C . LEU A 1 155 ? -12.609 -16.565 -6.020 1.00 56.59 155 LEU A C 1
ATOM 1278 O O . LEU A 1 155 ? -11.709 -17.409 -5.912 1.00 56.59 155 LEU A O 1
ATOM 1282 N N . THR A 1 156 ? -13.220 -16.386 -7.189 1.00 60.12 156 THR A N 1
ATOM 1283 C CA . THR A 1 156 ? -12.896 -17.064 -8.442 1.00 60.12 156 THR A CA 1
ATOM 1284 C C . THR A 1 156 ? -11.494 -16.669 -8.891 1.00 60.12 156 THR A C 1
ATOM 1286 O O . THR A 1 156 ? -10.702 -17.550 -9.242 1.00 60.12 156 THR A O 1
ATOM 1289 N N . GLY A 1 157 ? -11.125 -15.397 -8.690 1.00 62.91 157 GLY A N 1
ATOM 1290 C CA . GLY A 1 157 ? -9.865 -14.829 -9.158 1.00 62.91 157 GLY A CA 1
ATOM 1291 C C . GLY A 1 157 ? -9.931 -14.543 -10.653 1.00 62.91 157 GLY A C 1
ATOM 1292 O O . GLY A 1 157 ? -8.986 -14.865 -11.366 1.00 62.91 157 GLY A O 1
ATOM 1293 N N . ASP A 1 158 ? -11.052 -14.000 -11.125 1.00 74.06 158 ASP A N 1
ATOM 1294 C CA . ASP A 1 158 ? -11.267 -13.647 -12.536 1.00 74.06 158 ASP A CA 1
ATOM 1295 C C . ASP A 1 158 ? -10.779 -12.229 -12.867 1.00 74.06 158 ASP A C 1
ATOM 1297 O O . ASP A 1 158 ? -10.867 -11.783 -14.007 1.00 74.06 158 ASP A O 1
ATOM 1301 N N . HIS A 1 159 ? -10.204 -11.542 -11.881 1.00 77.00 159 HIS A N 1
ATOM 1302 C CA . HIS A 1 159 ? -9.562 -10.246 -12.040 1.00 77.00 159 HIS A CA 1
ATOM 1303 C C . HIS A 1 159 ? -8.055 -10.372 -11.853 1.00 77.00 159 HIS A C 1
ATOM 1305 O O . HIS A 1 159 ? -7.552 -11.296 -11.209 1.00 77.00 159 HIS A O 1
ATOM 1311 N N . VAL A 1 160 ? -7.329 -9.419 -12.427 1.00 75.50 160 VAL A N 1
ATOM 1312 C CA . VAL A 1 160 ? -5.893 -9.250 -12.175 1.00 75.50 160 VAL A CA 1
ATOM 1313 C C . VAL A 1 160 ? -5.673 -8.734 -10.752 1.00 75.50 160 VAL A C 1
ATOM 1315 O O . VAL A 1 160 ? -4.810 -9.233 -10.033 1.00 75.50 160 VAL A O 1
ATOM 1318 N N . GLU A 1 161 ? -6.466 -7.736 -10.354 1.00 83.38 161 GLU A N 1
ATOM 1319 C CA . GLU A 1 161 ? -6.394 -7.041 -9.068 1.00 83.38 161 GLU A CA 1
ATOM 1320 C C . GLU A 1 161 ? -7.556 -6.047 -8.907 1.00 83.38 161 GLU A C 1
ATOM 1322 O O . GLU A 1 161 ? -8.279 -5.739 -9.864 1.00 83.38 161 GLU A O 1
ATOM 1327 N N . THR A 1 162 ? -7.692 -5.491 -7.699 1.00 87.38 162 THR A N 1
ATOM 1328 C CA . THR A 1 162 ? -8.592 -4.371 -7.405 1.00 87.38 162 THR A CA 1
ATOM 1329 C C . THR A 1 162 ? -7.803 -3.125 -6.994 1.00 87.38 162 THR A C 1
ATOM 1331 O O . THR A 1 162 ? -7.130 -3.111 -5.968 1.00 87.38 162 THR A O 1
ATOM 1334 N N . HIS A 1 163 ? -7.934 -2.035 -7.746 1.00 88.25 163 HIS A N 1
ATOM 1335 C CA . HIS A 1 163 ? -7.442 -0.707 -7.367 1.00 88.25 163 HIS A CA 1
ATOM 1336 C C . HIS A 1 163 ? -8.450 -0.027 -6.447 1.00 88.25 163 HIS A C 1
ATOM 1338 O O . HIS A 1 163 ? -9.580 0.207 -6.858 1.00 88.25 163 HIS A O 1
ATOM 1344 N N . LEU A 1 164 ? -8.053 0.293 -5.218 1.00 89.38 164 LEU A N 1
ATOM 1345 C CA . LEU A 1 164 ? -8.875 1.009 -4.235 1.00 89.38 164 LEU A CA 1
ATOM 1346 C C . LEU A 1 164 ? -8.608 2.517 -4.219 1.00 89.38 164 LEU A C 1
ATOM 1348 O O . LEU A 1 164 ? -9.477 3.289 -3.814 1.00 89.38 164 LEU A O 1
ATOM 1352 N N . ILE A 1 165 ? -7.389 2.927 -4.575 1.00 87.94 165 ILE A N 1
ATOM 1353 C CA . ILE A 1 165 ? -6.941 4.324 -4.547 1.00 87.94 165 ILE A CA 1
ATOM 1354 C C . ILE A 1 165 ? -6.121 4.580 -5.816 1.00 87.94 165 ILE A C 1
ATOM 1356 O O . ILE A 1 165 ? -4.895 4.487 -5.775 1.00 87.94 165 ILE A O 1
ATOM 1360 N N . PRO A 1 166 ? -6.771 4.833 -6.966 1.00 77.06 166 PRO A N 1
ATOM 1361 C CA . PRO A 1 166 ? -6.047 5.126 -8.194 1.00 77.06 166 PRO A CA 1
ATOM 1362 C C . PRO A 1 166 ? -5.335 6.483 -8.089 1.00 77.06 166 PRO A C 1
ATOM 1364 O O . PRO A 1 166 ? -5.894 7.451 -7.574 1.00 77.06 166 PRO A O 1
ATOM 1367 N N . ASN A 1 167 ? -4.121 6.576 -8.639 1.00 72.38 167 ASN A N 1
ATOM 1368 C CA . ASN A 1 167 ? -3.345 7.825 -8.657 1.00 72.38 167 ASN A CA 1
ATOM 1369 C C . ASN A 1 167 ? -4.014 8.938 -9.475 1.00 72.38 167 ASN A C 1
ATOM 1371 O O . ASN A 1 167 ? -3.798 10.121 -9.219 1.00 72.38 167 ASN A O 1
ATOM 1375 N N . VAL A 1 168 ? -4.802 8.561 -10.484 1.00 73.25 168 VAL A N 1
ATOM 1376 C CA . VAL A 1 168 ? -5.585 9.482 -11.310 1.00 73.25 168 VAL A CA 1
ATOM 1377 C C . VAL A 1 168 ? -7.067 9.194 -11.068 1.00 73.25 168 VAL A C 1
ATOM 1379 O O . VAL A 1 168 ? -7.487 8.047 -11.263 1.00 73.25 168 VAL A O 1
ATOM 1382 N N . PRO A 1 169 ? -7.874 10.202 -10.678 1.00 70.44 169 PRO A N 1
ATOM 1383 C CA . PRO A 1 169 ? -9.309 10.029 -10.508 1.00 70.44 169 PRO A CA 1
ATOM 1384 C C . PRO A 1 169 ? -9.932 9.441 -11.773 1.00 70.44 169 PRO A C 1
ATOM 1386 O O . PRO A 1 169 ? -9.815 10.004 -12.861 1.00 70.44 169 PRO A O 1
ATOM 1389 N N . SER A 1 170 ? -10.580 8.290 -11.639 1.00 74.25 170 SER A N 1
ATOM 1390 C CA . SER A 1 170 ? -11.241 7.614 -12.752 1.00 74.25 170 SER A CA 1
ATOM 1391 C C . SER A 1 170 ? -12.549 6.975 -12.289 1.00 74.25 170 SER A C 1
ATOM 1393 O O . SER A 1 170 ? -12.695 6.684 -11.100 1.00 74.25 170 SER A O 1
ATOM 1395 N N . PRO A 1 171 ? -13.531 6.773 -13.184 1.00 83.56 171 PRO A N 1
ATOM 1396 C CA . PRO A 1 171 ? -14.778 6.120 -12.812 1.00 83.56 171 PRO A CA 1
ATOM 1397 C C . PRO A 1 171 ? -14.547 4.694 -12.306 1.00 83.56 171 PRO A C 1
ATOM 1399 O O . PRO A 1 171 ? -13.742 3.937 -12.871 1.00 83.56 171 PRO A O 1
ATOM 1402 N N . GLU A 1 172 ? -15.301 4.327 -11.271 1.00 88.56 172 GLU A N 1
ATOM 1403 C CA . GLU A 1 172 ? -15.350 2.954 -10.769 1.00 88.56 172 GLU A CA 1
ATOM 1404 C C . GLU A 1 172 ? -15.771 2.002 -11.887 1.00 88.56 172 GLU A C 1
ATOM 1406 O O . GLU A 1 172 ? -16.554 2.357 -12.770 1.00 88.56 172 GLU A O 1
ATOM 1411 N N . SER A 1 173 ? -15.188 0.809 -11.896 1.00 85.94 17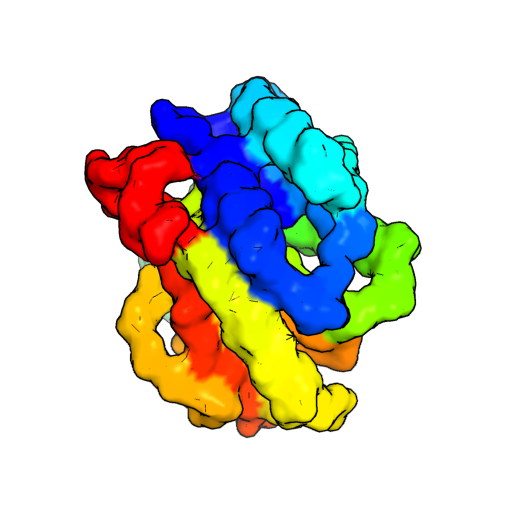3 SER A N 1
ATOM 1412 C CA . SER A 1 173 ? -15.458 -0.187 -12.928 1.00 85.94 173 SER A CA 1
ATOM 1413 C C . SER A 1 173 ? -15.039 -1.563 -12.450 1.00 85.94 173 SER A C 1
ATOM 1415 O O . SER A 1 173 ? -13.923 -1.730 -11.965 1.00 85.94 173 SER A O 1
ATOM 1417 N N . ASP A 1 174 ? -15.895 -2.556 -12.662 1.00 83.00 174 ASP A N 1
ATOM 1418 C CA . ASP A 1 174 ? -15.565 -3.960 -12.410 1.00 83.00 174 ASP A CA 1
ATOM 1419 C C . ASP A 1 174 ? -14.811 -4.619 -13.569 1.00 83.00 174 ASP A C 1
ATOM 1421 O O . ASP A 1 174 ? -14.279 -5.712 -13.401 1.00 83.00 174 ASP A O 1
ATOM 1425 N N . ASN A 1 175 ? -14.747 -3.957 -14.728 1.00 84.50 175 ASN A N 1
ATOM 1426 C CA . ASN A 1 175 ? -14.172 -4.484 -15.965 1.00 84.50 175 ASN A CA 1
ATOM 1427 C C . ASN A 1 175 ? -13.242 -3.460 -16.629 1.00 84.50 175 ASN A C 1
ATOM 1429 O O . ASN A 1 175 ? -13.312 -3.222 -17.837 1.00 84.50 175 ASN A O 1
ATOM 1433 N N . ALA A 1 176 ? -12.399 -2.791 -15.839 1.00 81.00 176 ALA A N 1
ATOM 1434 C CA . ALA A 1 176 ? -11.430 -1.851 -16.381 1.00 81.00 176 ALA A CA 1
ATOM 1435 C C . ALA A 1 176 ? -10.418 -2.610 -17.252 1.00 81.00 176 ALA A C 1
ATOM 1437 O O . ALA A 1 176 ? -9.699 -3.485 -16.766 1.00 81.00 176 ALA A O 1
ATOM 1438 N N . LYS A 1 177 ? -10.393 -2.269 -18.545 1.00 75.94 177 LYS A N 1
ATOM 1439 C CA . LYS A 1 177 ? -9.410 -2.763 -19.510 1.00 75.94 177 LYS A CA 1
ATOM 1440 C C . LYS A 1 177 ? -8.232 -1.798 -19.604 1.00 75.94 177 LYS A C 1
ATOM 1442 O O . LYS A 1 177 ? -8.422 -0.582 -19.554 1.00 75.94 177 LYS A O 1
ATOM 1447 N N . GLY A 1 178 ? -7.042 -2.358 -19.799 1.00 74.19 178 GLY A N 1
ATOM 1448 C CA . GLY A 1 178 ? -5.799 -1.608 -19.946 1.00 74.19 178 GLY A CA 1
ATOM 1449 C C . GLY A 1 178 ? -5.139 -1.241 -18.619 1.00 74.19 178 GLY A C 1
ATOM 1450 O O . GLY A 1 178 ? -5.674 -1.467 -17.531 1.00 74.19 178 GLY A O 1
ATOM 1451 N N . CYS A 1 179 ? -3.932 -0.690 -18.721 1.00 74.19 179 CYS A N 1
ATOM 1452 C CA . CYS A 1 179 ? -3.114 -0.422 -17.552 1.00 74.19 179 CYS A CA 1
ATOM 1453 C C . CYS A 1 179 ? -3.639 0.738 -16.697 1.00 74.19 179 CYS A C 1
ATOM 1455 O O . CYS A 1 179 ? -3.903 1.835 -17.193 1.00 74.19 179 CYS A O 1
ATOM 1457 N N . ILE A 1 180 ? -3.708 0.508 -15.385 1.00 74.75 180 ILE A N 1
ATOM 1458 C CA . ILE A 1 180 ? -4.018 1.532 -14.386 1.00 74.75 180 ILE A CA 1
ATOM 1459 C C . ILE A 1 180 ? -2.731 1.854 -13.636 1.00 74.75 180 ILE A C 1
ATOM 1461 O O . ILE A 1 180 ? -2.206 1.008 -12.920 1.00 74.75 180 ILE A O 1
ATOM 1465 N N . TRP A 1 181 ? -2.233 3.074 -13.810 1.00 69.88 181 TRP A N 1
ATOM 1466 C CA . TRP A 1 181 ? -0.986 3.526 -13.200 1.00 69.88 181 TRP A CA 1
ATOM 1467 C C . TRP A 1 181 ? -1.154 3.736 -11.691 1.00 69.88 181 TRP A C 1
ATOM 1469 O O . TRP A 1 181 ? -2.119 4.370 -11.259 1.00 69.88 181 TRP A O 1
ATOM 1479 N N . GLY A 1 182 ? -0.177 3.276 -10.908 1.00 70.81 182 GLY A N 1
ATOM 1480 C CA . GLY A 1 182 ? -0.173 3.368 -9.451 1.00 70.81 182 GLY A CA 1
ATOM 1481 C C . GLY A 1 182 ? -0.225 1.991 -8.806 1.00 70.81 182 GLY A C 1
ATOM 1482 O O . GLY A 1 182 ? -1.290 1.405 -8.651 1.00 70.81 182 GLY A O 1
ATOM 1483 N N . TYR A 1 183 ? 0.942 1.473 -8.425 1.00 72.81 183 TYR A N 1
ATOM 1484 C CA . TYR A 1 183 ? 1.090 0.148 -7.839 1.00 72.81 183 TYR A CA 1
ATOM 1485 C C . TYR A 1 183 ? 0.527 0.084 -6.410 1.00 72.81 183 TYR A C 1
ATOM 1487 O O . TYR A 1 183 ? 0.084 -0.961 -5.936 1.00 72.81 183 TYR A O 1
ATOM 1495 N N . TYR A 1 184 ? 0.525 1.209 -5.709 1.00 82.50 184 TYR A N 1
ATOM 1496 C CA . TYR A 1 184 ? -0.016 1.316 -4.363 1.00 82.50 184 TYR A CA 1
ATOM 1497 C C . TYR A 1 184 ? -1.489 1.711 -4.390 1.00 82.50 184 TYR A C 1
ATOM 1499 O O . TYR A 1 184 ? -1.978 2.294 -5.348 1.00 82.50 184 TYR A O 1
ATOM 1507 N N . GLY A 1 185 ? -2.215 1.382 -3.325 1.00 86.62 185 GLY A N 1
ATOM 1508 C CA . GLY A 1 185 ? -3.675 1.429 -3.300 1.00 86.62 185 GLY A CA 1
ATOM 1509 C C . GLY A 1 185 ? -4.325 0.178 -3.890 1.00 86.62 185 GLY A C 1
ATOM 1510 O O . GLY A 1 185 ? -5.523 0.195 -4.154 1.00 86.62 185 GLY A O 1
ATOM 1511 N N . LYS A 1 186 ? -3.563 -0.900 -4.107 1.00 88.06 186 LYS A N 1
ATOM 1512 C CA . LYS A 1 186 ? -4.045 -2.139 -4.724 1.00 88.06 186 LYS A CA 1
ATOM 1513 C C . LYS A 1 186 ? -4.316 -3.231 -3.713 1.00 88.06 186 LYS A C 1
ATOM 1515 O O . LYS A 1 186 ? -3.477 -3.528 -2.866 1.00 88.06 186 LYS A O 1
ATOM 1520 N N . LEU A 1 187 ? -5.450 -3.883 -3.891 1.00 90.62 187 LEU A N 1
ATOM 1521 C CA . LEU A 1 187 ? -5.887 -5.048 -3.155 1.00 90.62 187 LEU A CA 1
ATOM 1522 C C . LEU A 1 187 ? -5.832 -6.274 -4.063 1.00 90.62 187 LEU A C 1
ATOM 1524 O O . LEU A 1 187 ? -6.355 -6.254 -5.179 1.00 90.62 187 LEU A O 1
ATOM 1528 N N . GLN A 1 188 ? -5.215 -7.338 -3.567 1.00 89.50 188 GLN A N 1
ATOM 1529 C CA . GLN A 1 188 ? -5.161 -8.630 -4.239 1.00 89.50 188 GLN A CA 1
ATOM 1530 C C . GLN A 1 188 ? -5.632 -9.708 -3.276 1.00 89.50 188 GLN A C 1
ATOM 1532 O O . GLN A 1 188 ? -5.201 -9.735 -2.122 1.00 89.50 188 GLN A O 1
ATOM 1537 N N . ASN A 1 189 ? -6.476 -10.625 -3.740 1.00 89.38 189 ASN A N 1
ATOM 1538 C CA . ASN A 1 189 ? -6.683 -11.869 -3.008 1.00 89.38 189 ASN A CA 1
ATOM 1539 C C . ASN A 1 189 ? -5.453 -12.782 -3.130 1.00 89.38 189 ASN A C 1
ATOM 1541 O O . ASN A 1 189 ? -4.519 -12.542 -3.904 1.00 89.38 189 ASN A O 1
ATOM 1545 N N . ARG A 1 190 ? -5.466 -13.891 -2.393 1.00 89.19 190 ARG A N 1
ATOM 1546 C CA . ARG A 1 190 ? -4.372 -14.867 -2.411 1.00 89.19 190 ARG A CA 1
ATOM 1547 C C . ARG A 1 190 ? -4.020 -15.402 -3.807 1.00 89.19 190 ARG A C 1
ATOM 1549 O O . ARG A 1 190 ? -2.836 -15.524 -4.126 1.00 89.19 190 ARG A O 1
ATOM 1556 N N . LYS A 1 191 ? -5.008 -15.734 -4.648 1.00 88.00 191 LYS A N 1
ATOM 1557 C CA . LYS A 1 191 ? -4.766 -16.263 -6.008 1.00 88.00 191 LYS A CA 1
ATOM 1558 C C . LYS A 1 191 ? -4.114 -15.208 -6.905 1.00 88.00 191 LYS A C 1
ATOM 1560 O O . LYS A 1 191 ? -3.137 -15.515 -7.588 1.00 88.00 191 LYS A O 1
ATOM 1565 N N . GLU A 1 192 ? -4.636 -13.987 -6.874 1.00 87.81 192 GLU A N 1
ATOM 1566 C CA . GLU A 1 192 ? -4.127 -12.822 -7.606 1.00 87.81 192 GLU A CA 1
ATOM 1567 C C . GLU A 1 192 ? -2.684 -12.520 -7.205 1.00 87.81 192 GLU A C 1
ATOM 1569 O O . GLU A 1 192 ? -1.804 -12.473 -8.063 1.00 87.81 192 GLU A O 1
ATOM 1574 N N . TYR A 1 193 ? -2.404 -12.466 -5.901 1.00 88.69 193 TYR A N 1
ATOM 1575 C CA . TYR A 1 193 ? -1.056 -12.249 -5.386 1.00 88.69 193 TYR A CA 1
ATOM 1576 C C . TYR A 1 193 ? -0.050 -13.280 -5.911 1.00 88.69 193 TYR A C 1
ATOM 1578 O O . TYR A 1 193 ? 1.033 -12.926 -6.379 1.00 88.69 193 TYR A O 1
ATOM 1586 N N . PHE A 1 194 ? -0.379 -14.575 -5.878 1.00 88.12 194 PHE A N 1
ATOM 1587 C CA . PHE A 1 194 ? 0.560 -15.592 -6.357 1.00 88.12 194 PHE A CA 1
ATOM 1588 C C . PHE A 1 194 ? 0.759 -15.564 -7.875 1.00 88.12 194 PHE A C 1
ATOM 1590 O O . PHE A 1 194 ? 1.853 -15.898 -8.340 1.00 88.12 194 PHE A O 1
ATOM 1597 N N . ARG A 1 195 ? -0.244 -15.150 -8.659 1.00 84.56 195 ARG A N 1
ATOM 1598 C CA . ARG A 1 195 ? -0.069 -14.908 -10.101 1.00 84.56 195 ARG A CA 1
ATOM 1599 C C . ARG A 1 195 ? 0.841 -13.708 -10.345 1.00 84.56 195 ARG A C 1
ATOM 1601 O O . ARG A 1 195 ? 1.835 -13.854 -11.057 1.00 84.56 195 ARG A O 1
ATOM 1608 N N . PHE A 1 196 ? 0.584 -12.594 -9.662 1.00 82.12 196 PHE A N 1
ATOM 1609 C CA . PHE A 1 196 ? 1.446 -11.417 -9.685 1.00 82.12 196 PHE A CA 1
ATOM 1610 C C . PHE A 1 196 ? 2.900 -11.780 -9.356 1.00 82.12 196 PHE A C 1
ATOM 1612 O O . PHE A 1 196 ? 3.816 -11.467 -10.115 1.00 82.12 196 PHE A O 1
ATOM 1619 N N . ARG A 1 197 ? 3.133 -12.521 -8.263 1.00 82.81 197 ARG A N 1
ATOM 1620 C CA . ARG A 1 197 ? 4.482 -12.938 -7.849 1.00 82.81 197 ARG A CA 1
ATOM 1621 C C . ARG A 1 197 ? 5.175 -13.821 -8.880 1.00 82.81 197 ARG A C 1
ATOM 1623 O O . ARG A 1 197 ? 6.394 -13.726 -9.005 1.00 82.81 197 ARG A O 1
ATOM 1630 N N . LYS A 1 198 ? 4.449 -14.675 -9.610 1.00 82.62 198 LYS A N 1
ATOM 1631 C CA . LYS A 1 198 ? 5.036 -15.481 -10.694 1.00 82.62 198 LYS A CA 1
ATOM 1632 C C . LYS A 1 198 ? 5.562 -14.595 -11.821 1.00 82.62 198 LYS A C 1
ATOM 1634 O O . LYS A 1 198 ? 6.677 -14.835 -12.268 1.00 82.62 198 LYS A O 1
ATOM 1639 N N . LEU A 1 199 ? 4.819 -13.566 -12.221 1.00 76.69 199 LEU A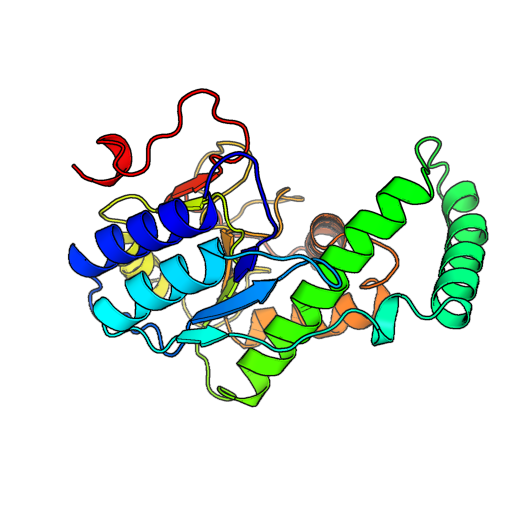 N 1
ATOM 1640 C CA . LEU A 1 199 ? 5.239 -12.632 -13.272 1.00 76.69 199 LEU A CA 1
ATOM 1641 C C . LEU A 1 199 ? 6.353 -11.700 -12.804 1.00 76.69 199 LEU A C 1
ATOM 1643 O O . LEU A 1 199 ? 7.367 -11.550 -13.481 1.00 76.69 199 LEU A O 1
ATOM 1647 N N . ALA A 1 200 ? 6.229 -11.174 -11.586 1.00 76.00 200 ALA A N 1
ATOM 1648 C CA . ALA A 1 200 ? 7.246 -10.332 -10.977 1.00 76.00 200 ALA A CA 1
ATOM 1649 C C . ALA A 1 200 ? 8.623 -11.012 -10.919 1.00 76.00 200 ALA A C 1
ATOM 1651 O O . ALA A 1 200 ? 9.632 -10.322 -10.951 1.00 76.00 200 ALA A O 1
ATOM 1652 N N . LYS A 1 201 ? 8.725 -12.349 -10.875 1.00 74.94 201 LYS A N 1
ATOM 1653 C CA . LYS A 1 201 ? 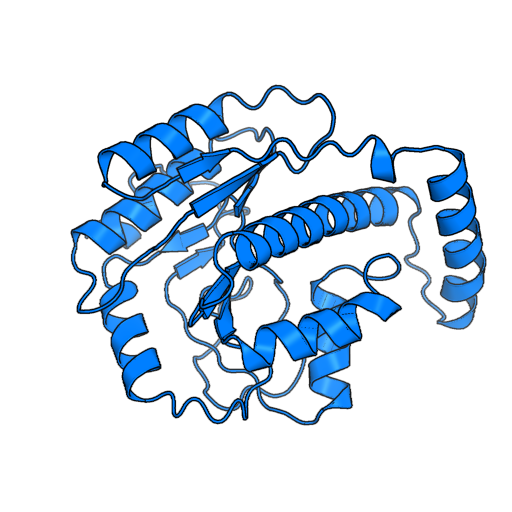10.032 -13.034 -10.932 1.00 74.94 201 LYS A CA 1
ATOM 1654 C C . LYS A 1 201 ? 10.843 -12.690 -12.183 1.00 74.94 201 LYS A C 1
ATOM 1656 O O . LYS A 1 201 ? 12.065 -12.665 -12.075 1.00 74.94 201 LYS A O 1
ATOM 1661 N N . PHE A 1 202 ? 10.181 -12.423 -13.306 1.00 69.44 202 PHE A N 1
ATOM 1662 C CA . PHE A 1 202 ? 10.824 -12.143 -14.589 1.00 69.44 202 PHE A CA 1
ATOM 1663 C C . PHE A 1 202 ? 11.128 -10.654 -14.803 1.00 69.44 202 PHE A C 1
ATOM 1665 O O . PHE A 1 202 ? 11.995 -10.336 -15.607 1.00 69.44 202 PHE A O 1
ATOM 1672 N N . ASP A 1 203 ? 10.452 -9.754 -14.077 1.00 68.19 203 ASP A N 1
ATOM 1673 C CA . ASP A 1 203 ? 10.488 -8.309 -14.370 1.00 68.19 203 ASP A CA 1
ATOM 1674 C C . ASP A 1 203 ? 10.766 -7.407 -13.143 1.00 68.19 203 ASP A C 1
ATOM 1676 O O . ASP A 1 203 ? 10.991 -6.205 -13.261 1.00 68.19 203 ASP A O 1
ATOM 1680 N N . LYS A 1 204 ? 10.830 -7.965 -11.924 1.00 64.88 204 LYS A N 1
ATOM 1681 C CA . LYS A 1 204 ? 10.993 -7.188 -10.671 1.00 64.88 204 LYS A CA 1
ATOM 1682 C C . LYS A 1 204 ? 12.204 -6.251 -10.633 1.00 64.88 204 LYS A C 1
ATOM 1684 O O . LYS A 1 204 ? 12.197 -5.306 -9.846 1.00 64.88 204 LYS A O 1
ATOM 1689 N N . TRP A 1 205 ? 13.223 -6.543 -11.438 1.00 63.53 205 TRP A N 1
ATOM 1690 C CA . TRP A 1 205 ? 14.468 -5.784 -11.532 1.00 63.53 205 TRP A CA 1
ATOM 1691 C C . TRP A 1 205 ? 14.664 -5.121 -12.880 1.00 63.53 205 TRP A C 1
ATOM 1693 O O . TRP A 1 205 ? 15.783 -4.709 -13.149 1.00 63.53 205 TRP A O 1
ATOM 1703 N N . ILE A 1 206 ? 13.648 -5.073 -13.743 1.00 63.34 206 ILE A N 1
ATOM 1704 C CA . ILE A 1 206 ? 13.744 -4.447 -15.067 1.00 63.34 206 ILE A CA 1
ATOM 1705 C C . ILE A 1 206 ? 12.714 -3.317 -15.202 1.00 63.34 206 ILE A C 1
ATOM 1707 O O . ILE A 1 206 ? 12.972 -2.291 -15.838 1.00 63.34 206 ILE A O 1
ATOM 1711 N N . ARG A 1 207 ? 11.551 -3.457 -14.562 1.00 67.25 207 ARG A N 1
ATOM 1712 C CA . ARG A 1 207 ? 10.469 -2.475 -14.628 1.00 67.25 207 ARG A CA 1
ATOM 1713 C C . ARG A 1 207 ? 9.939 -2.099 -13.247 1.00 67.25 207 ARG A C 1
ATOM 1715 O O . ARG A 1 207 ? 9.972 -2.889 -12.306 1.00 67.25 207 ARG A O 1
ATOM 1722 N N . CYS A 1 208 ? 9.413 -0.878 -13.117 1.00 69.56 208 CYS A N 1
ATOM 1723 C CA . CYS A 1 208 ? 8.648 -0.497 -11.928 1.00 69.56 208 CYS A CA 1
ATOM 1724 C C . CYS A 1 208 ? 7.391 -1.378 -11.798 1.00 69.56 208 CYS A C 1
ATOM 1726 O O . CYS A 1 208 ? 6.885 -1.893 -12.798 1.00 69.56 208 CYS A O 1
ATOM 1728 N N . GLY A 1 209 ? 6.881 -1.545 -10.574 1.00 69.25 209 GLY A N 1
ATOM 1729 C CA . GLY A 1 209 ? 5.692 -2.366 -10.315 1.00 69.25 209 GLY A CA 1
ATOM 1730 C C . GLY A 1 209 ? 4.478 -2.014 -11.188 1.00 69.25 209 GLY A C 1
ATOM 1731 O O . GLY A 1 209 ? 3.748 -2.920 -11.590 1.00 69.25 209 GLY A O 1
ATOM 1732 N N . ASP A 1 210 ? 4.299 -0.734 -11.540 1.00 71.00 210 ASP A N 1
ATOM 1733 C CA . ASP A 1 210 ? 3.240 -0.268 -12.454 1.00 71.00 210 ASP A CA 1
ATOM 1734 C C . ASP A 1 210 ? 3.301 -0.973 -13.812 1.00 71.00 210 ASP A C 1
ATOM 1736 O O . ASP A 1 210 ? 2.304 -1.486 -14.309 1.00 71.00 210 ASP A O 1
ATOM 1740 N N . ILE A 1 211 ? 4.493 -1.054 -14.403 1.00 74.81 211 ILE A N 1
ATOM 1741 C CA . ILE A 1 211 ? 4.677 -1.635 -15.734 1.00 74.81 211 ILE A CA 1
ATOM 1742 C C . ILE A 1 211 ? 4.550 -3.160 -15.692 1.00 74.81 211 ILE A C 1
ATOM 1744 O O . ILE A 1 211 ? 3.959 -3.735 -16.603 1.00 74.81 211 ILE A O 1
ATOM 1748 N N . VAL A 1 212 ? 5.033 -3.816 -14.629 1.00 74.50 212 VAL A N 1
ATOM 1749 C CA . VAL A 1 212 ? 4.838 -5.269 -14.444 1.00 74.50 212 VAL A CA 1
ATOM 1750 C C . VAL A 1 212 ? 3.348 -5.613 -14.437 1.00 74.50 212 VAL A C 1
ATOM 1752 O O . VAL A 1 212 ? 2.930 -6.607 -15.029 1.00 74.50 212 VAL A O 1
ATOM 1755 N N . GLN A 1 213 ? 2.531 -4.772 -13.802 1.00 74.31 213 GLN A N 1
ATOM 1756 C CA . GLN A 1 213 ? 1.082 -4.909 -13.846 1.00 74.31 213 GLN A CA 1
ATOM 1757 C C . GLN A 1 213 ? 0.524 -4.633 -15.245 1.00 74.31 213 GLN A C 1
ATOM 1759 O O . GLN A 1 213 ? -0.275 -5.443 -15.707 1.00 74.31 213 GLN A O 1
ATOM 1764 N N . CYS A 1 214 ? 0.914 -3.540 -15.916 1.00 77.94 214 CYS A N 1
ATOM 1765 C CA . CYS A 1 214 ? 0.440 -3.255 -17.277 1.00 77.94 214 CYS A CA 1
ATOM 1766 C C . CYS A 1 214 ? 0.624 -4.478 -18.185 1.00 77.94 214 CYS A C 1
ATOM 1768 O O . CYS A 1 214 ? -0.321 -4.951 -18.808 1.00 77.94 214 CYS A O 1
ATOM 1770 N N . LEU A 1 215 ? 1.834 -5.045 -18.163 1.00 77.12 215 LEU A N 1
ATOM 1771 C CA . LEU A 1 215 ? 2.187 -6.228 -18.938 1.00 77.12 215 LEU A CA 1
ATOM 1772 C C . LEU A 1 215 ? 1.339 -7.444 -18.566 1.00 77.12 215 LEU A C 1
ATOM 1774 O O . LEU A 1 215 ? 1.034 -8.258 -19.431 1.00 77.12 215 LEU A O 1
ATOM 1778 N N . TRP A 1 216 ? 0.946 -7.586 -17.300 1.00 78.19 216 TRP A N 1
ATOM 1779 C CA . TRP A 1 216 ? 0.071 -8.676 -16.883 1.00 78.19 216 TRP A CA 1
ATOM 1780 C C . TRP A 1 216 ? -1.364 -8.492 -17.384 1.00 78.19 216 TRP A C 1
ATOM 1782 O O . TRP A 1 216 ? -1.945 -9.441 -17.913 1.00 78.19 216 TRP A O 1
ATOM 1792 N N . VAL A 1 217 ? -1.933 -7.294 -17.252 1.00 78.69 217 VAL A N 1
ATOM 1793 C CA . VAL A 1 217 ? -3.273 -7.003 -17.787 1.00 78.69 217 VAL A CA 1
ATOM 1794 C C . VAL A 1 217 ? -3.302 -7.306 -19.285 1.00 78.69 217 VAL A C 1
ATOM 1796 O O . VAL A 1 217 ? -4.162 -8.061 -19.734 1.00 78.69 217 VAL A O 1
ATOM 1799 N N . ASP A 1 218 ? -2.299 -6.831 -20.024 1.00 78.69 218 ASP A N 1
ATOM 1800 C CA . ASP A 1 218 ? -2.193 -7.046 -21.468 1.00 78.69 218 ASP A CA 1
ATOM 1801 C C . ASP A 1 218 ? -1.991 -8.529 -21.829 1.00 78.69 218 ASP A C 1
ATOM 1803 O O . ASP A 1 218 ? -2.586 -9.023 -22.783 1.00 78.69 218 ASP A O 1
ATOM 1807 N N . ALA A 1 219 ? -1.179 -9.269 -21.065 1.00 77.44 219 ALA A N 1
ATOM 1808 C CA . ALA A 1 219 ? -0.874 -10.671 -21.358 1.00 77.44 219 ALA A CA 1
ATOM 1809 C C . ALA A 1 219 ? -1.980 -11.658 -20.955 1.00 77.44 219 ALA A C 1
ATOM 1811 O O . ALA A 1 219 ? -2.016 -12.773 -21.473 1.00 77.44 219 ALA A O 1
ATOM 1812 N N . SER A 1 220 ? -2.831 -11.301 -19.990 1.00 77.88 220 SER A N 1
ATOM 1813 C CA . SER A 1 220 ? -3.851 -12.210 -19.450 1.00 77.88 220 SER A CA 1
ATOM 1814 C C . SER A 1 220 ? -5.254 -11.977 -20.005 1.00 77.88 220 SER A C 1
ATOM 1816 O O . SER A 1 220 ? -6.101 -12.847 -19.820 1.00 77.88 220 SER A O 1
ATOM 1818 N N . ASP A 1 221 ? -5.504 -10.824 -20.637 1.00 80.69 221 ASP A N 1
ATOM 1819 C CA . ASP A 1 221 ? -6.843 -10.337 -21.026 1.00 80.69 221 ASP A CA 1
ATOM 1820 C C . ASP A 1 221 ? -7.863 -10.370 -19.864 1.00 80.69 221 ASP A C 1
ATOM 1822 O O . ASP A 1 221 ? -9.079 -10.348 -20.053 1.00 80.69 221 ASP A O 1
ATOM 1826 N N . MET A 1 222 ? -7.369 -10.425 -18.622 1.00 84.06 222 MET A N 1
ATOM 1827 C CA . MET A 1 222 ? -8.198 -10.411 -17.426 1.00 84.06 222 MET A CA 1
ATOM 1828 C C . MET A 1 222 ? -8.510 -8.957 -17.044 1.00 84.06 222 MET A C 1
ATOM 1830 O O . MET A 1 222 ? -7.619 -8.099 -17.068 1.00 84.06 222 MET A O 1
ATOM 1834 N N . PRO A 1 223 ? -9.756 -8.643 -16.653 1.00 84.94 223 PRO A N 1
ATOM 1835 C CA . PRO A 1 223 ? -10.109 -7.301 -16.219 1.00 84.94 223 PRO A CA 1
ATOM 1836 C C . PRO A 1 223 ? -9.425 -6.923 -14.901 1.00 84.94 223 PRO A C 1
ATOM 1838 O O . PRO A 1 223 ? -9.143 -7.761 -14.043 1.00 84.94 223 PRO A O 1
ATOM 1841 N N . SER A 1 224 ? -9.227 -5.622 -14.699 1.00 85.31 224 SER A N 1
ATOM 1842 C CA . SER A 1 224 ? -8.973 -5.053 -13.373 1.00 85.31 224 SER A CA 1
ATOM 1843 C C . SER A 1 224 ? -10.251 -4.437 -12.812 1.00 85.31 224 SER A C 1
ATOM 1845 O O . SER A 1 224 ? -11.096 -3.941 -13.562 1.00 85.31 224 SER A O 1
ATOM 1847 N N . ARG A 1 225 ? -10.381 -4.419 -11.486 1.00 86.38 225 ARG A N 1
ATOM 1848 C CA . ARG A 1 225 ? -11.445 -3.680 -10.801 1.00 86.38 225 ARG A CA 1
ATOM 1849 C C . ARG A 1 225 ? -10.918 -2.349 -10.282 1.00 86.38 225 ARG A C 1
ATOM 1851 O O . ARG A 1 225 ? -9.774 -2.256 -9.844 1.00 86.38 225 ARG A O 1
ATOM 1858 N N . ARG A 1 226 ? -11.756 -1.317 -10.309 1.00 88.00 226 ARG A N 1
ATOM 1859 C CA . ARG A 1 226 ? -11.472 0.019 -9.780 1.00 88.00 226 ARG A CA 1
ATOM 1860 C C . ARG A 1 226 ? -12.573 0.459 -8.839 1.00 88.00 226 ARG A C 1
ATOM 1862 O O . ARG A 1 226 ? -13.735 0.521 -9.234 1.00 88.00 226 ARG A O 1
ATOM 1869 N N . LEU A 1 227 ? -12.166 0.839 -7.642 1.00 88.62 227 LEU A N 1
ATOM 1870 C CA . LEU A 1 227 ? -12.959 1.515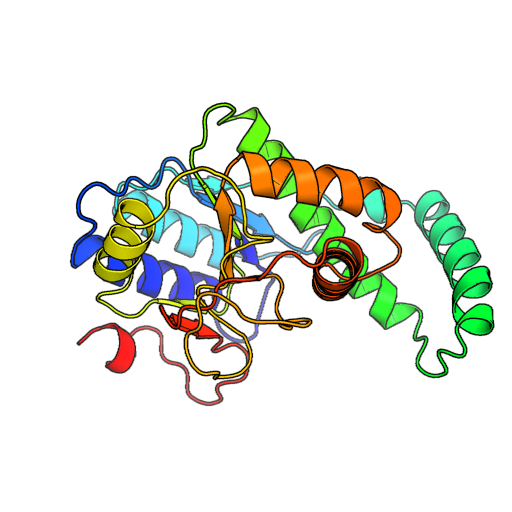 -6.636 1.00 88.62 227 LEU A CA 1
ATOM 1871 C C . LEU A 1 227 ? -12.233 2.796 -6.233 1.00 88.62 227 LEU A C 1
ATOM 1873 O O . LEU A 1 227 ? -11.008 2.848 -6.219 1.00 88.62 227 LEU A O 1
ATOM 1877 N N . ASN A 1 228 ? -12.995 3.814 -5.858 1.00 89.44 228 ASN A N 1
ATOM 1878 C CA . ASN A 1 228 ? -12.481 5.072 -5.338 1.00 89.44 228 ASN A CA 1
ATOM 1879 C C . ASN A 1 228 ? -12.748 5.121 -3.834 1.00 89.44 228 ASN A C 1
ATOM 1881 O O . ASN A 1 228 ? -13.666 5.801 -3.371 1.00 89.44 228 ASN A O 1
ATOM 1885 N N . LEU A 1 229 ? -11.992 4.335 -3.065 1.00 92.62 229 LEU A N 1
ATOM 1886 C CA . LEU A 1 229 ? -12.111 4.271 -1.603 1.00 92.62 229 LEU A CA 1
ATOM 1887 C C . LEU A 1 229 ? -11.258 5.323 -0.886 1.00 92.62 229 LEU A C 1
ATOM 1889 O O . LEU A 1 229 ? -11.351 5.463 0.334 1.00 92.62 229 LEU A O 1
ATOM 1893 N N . GLY A 1 230 ? -10.453 6.073 -1.629 1.00 91.31 230 GLY A N 1
ATOM 1894 C CA . GLY A 1 230 ? -9.544 7.056 -1.073 1.00 91.31 230 GLY A CA 1
ATOM 1895 C C . GLY A 1 230 ? -8.956 7.990 -2.120 1.00 91.31 230 GLY A C 1
ATOM 1896 O O . GLY A 1 230 ? -9.485 8.122 -3.223 1.00 91.31 230 GLY A O 1
ATOM 1897 N N . HIS A 1 231 ? -7.855 8.637 -1.753 1.00 90.75 231 HIS A N 1
ATOM 1898 C CA . HIS A 1 231 ? -7.136 9.614 -2.567 1.00 90.75 231 HIS A CA 1
ATOM 1899 C C . HIS A 1 231 ? -5.623 9.495 -2.364 1.00 90.75 231 HIS A C 1
ATOM 1901 O O . HIS A 1 231 ? -5.167 9.293 -1.237 1.00 90.75 231 HIS A O 1
ATOM 1907 N N . HIS A 1 232 ? -4.852 9.645 -3.442 1.00 90.81 232 HIS A N 1
ATOM 1908 C CA . HIS A 1 232 ? -3.393 9.778 -3.385 1.00 90.81 232 HIS A CA 1
ATOM 1909 C C . HIS A 1 232 ? -3.040 11.261 -3.251 1.00 90.81 232 HIS A C 1
ATOM 1911 O O . HIS A 1 232 ? -3.200 12.029 -4.199 1.00 90.81 232 HIS A O 1
ATOM 1917 N N . PHE A 1 233 ? -2.599 11.678 -2.064 1.00 90.50 233 PHE A N 1
ATOM 1918 C CA . PHE A 1 233 ? -2.372 13.089 -1.739 1.00 90.50 233 PHE A CA 1
ATOM 1919 C C . PHE A 1 233 ? -0.913 13.529 -1.891 1.00 90.50 233 PHE A C 1
ATOM 1921 O O . PHE A 1 233 ? -0.568 14.653 -1.528 1.00 90.50 233 PHE A O 1
ATOM 1928 N N . GLY A 1 234 ? -0.030 12.685 -2.433 1.00 85.81 234 GLY A N 1
ATOM 1929 C CA . GLY A 1 234 ? 1.408 12.973 -2.513 1.00 85.81 234 GLY A CA 1
ATOM 1930 C C . GLY A 1 234 ? 1.766 14.242 -3.297 1.00 85.81 234 GLY A C 1
ATOM 1931 O O . GLY A 1 234 ? 2.861 14.784 -3.131 1.00 85.81 234 GLY A O 1
ATOM 1932 N N . ARG A 1 235 ? 0.848 14.734 -4.140 1.00 83.06 235 ARG A N 1
ATOM 1933 C CA . ARG A 1 235 ? 0.991 15.966 -4.937 1.00 83.06 235 ARG A CA 1
ATOM 1934 C C . ARG A 1 235 ? 0.131 17.130 -4.439 1.00 83.06 235 ARG A C 1
ATOM 1936 O O . ARG A 1 235 ? 0.176 18.205 -5.036 1.00 83.06 235 ARG A O 1
ATOM 1943 N N . ASP A 1 236 ? -0.626 16.941 -3.365 1.00 85.06 236 ASP A N 1
ATOM 1944 C CA . ASP A 1 236 ? -1.531 17.960 -2.848 1.00 85.06 236 ASP A CA 1
ATOM 1945 C C . ASP A 1 236 ? -0.732 19.040 -2.110 1.00 85.06 236 ASP A C 1
ATOM 1947 O O . ASP A 1 236 ? -0.054 18.781 -1.116 1.00 85.06 236 ASP A O 1
ATOM 1951 N N . SER A 1 237 ? -0.837 20.288 -2.566 1.00 77.88 237 SER A N 1
ATOM 1952 C CA . SER A 1 237 ? -0.120 21.426 -1.972 1.00 77.88 237 SER A CA 1
ATOM 1953 C C . SER A 1 237 ? -0.624 21.825 -0.579 1.00 77.88 237 SER A C 1
ATOM 1955 O O . SER A 1 237 ? 0.086 22.527 0.142 1.00 77.88 237 SER A O 1
ATOM 1957 N N . TYR A 1 238 ? -1.825 21.383 -0.190 1.00 81.44 238 TYR A N 1
ATOM 1958 C CA . TYR A 1 238 ? -2.511 21.799 1.041 1.00 81.44 238 TYR A CA 1
ATOM 1959 C C . TYR A 1 238 ? -3.026 20.632 1.890 1.00 81.44 238 TYR A C 1
ATOM 1961 O O . TYR A 1 238 ? -3.955 20.823 2.679 1.00 81.44 238 TYR A O 1
ATOM 1969 N N . ILE A 1 239 ? -2.452 19.432 1.748 1.00 86.00 239 ILE A N 1
ATOM 1970 C CA . ILE A 1 239 ? -2.873 18.292 2.566 1.00 86.00 239 ILE A CA 1
ATOM 1971 C C . ILE A 1 239 ? -2.705 18.603 4.060 1.00 86.00 239 ILE A C 1
ATOM 1973 O O . ILE A 1 239 ? -1.671 19.104 4.508 1.00 86.00 239 ILE A O 1
ATOM 1977 N N . LYS A 1 240 ? -3.746 18.313 4.840 1.00 90.00 240 LYS A N 1
ATOM 1978 C CA . LYS A 1 240 ? -3.750 18.443 6.303 1.00 90.00 240 LYS A CA 1
ATOM 1979 C C . LYS A 1 240 ? -3.698 17.053 6.925 1.00 90.00 240 LYS A C 1
ATOM 1981 O O . LYS A 1 240 ? -4.047 16.082 6.273 1.00 90.00 240 LYS A O 1
ATOM 1986 N N . ARG A 1 241 ? -3.298 16.950 8.193 1.00 90.12 241 ARG A N 1
ATOM 1987 C CA . ARG A 1 241 ? -3.396 15.693 8.957 1.00 90.12 241 ARG A CA 1
ATOM 1988 C C . ARG A 1 241 ? -4.856 15.282 9.190 1.00 90.12 241 ARG A C 1
ATOM 1990 O O . ARG A 1 241 ? -5.209 14.126 9.029 1.00 90.12 241 ARG A O 1
ATOM 1997 N N . TYR A 1 242 ? -5.696 16.263 9.523 1.00 90.06 242 TYR A N 1
ATOM 1998 C CA . TYR A 1 242 ? -7.121 16.097 9.813 1.00 90.06 242 TYR A CA 1
ATOM 1999 C C . TYR A 1 242 ? -7.959 16.843 8.772 1.00 90.06 242 TYR A C 1
ATOM 2001 O O . TYR A 1 242 ? -8.544 17.888 9.058 1.00 90.06 242 TYR A O 1
ATOM 2009 N N . ASP A 1 243 ? -7.942 16.374 7.526 1.00 88.38 243 ASP A N 1
ATOM 2010 C CA . ASP A 1 243 ? -8.756 16.978 6.472 1.00 88.38 243 ASP A CA 1
ATOM 2011 C C . ASP A 1 243 ? -10.236 16.553 6.623 1.00 88.38 243 ASP A C 1
ATOM 2013 O O . ASP A 1 243 ? -10.537 15.352 6.601 1.00 88.38 243 ASP A O 1
ATOM 2017 N N . PRO A 1 244 ? -11.178 17.513 6.752 1.00 87.81 244 PRO A N 1
ATOM 2018 C CA . PRO A 1 244 ? -12.607 17.238 6.889 1.00 87.81 244 PRO A CA 1
ATOM 2019 C C . PRO A 1 244 ? -13.175 16.291 5.829 1.00 87.81 244 PRO A C 1
ATOM 2021 O O . PRO A 1 244 ? -14.098 15.543 6.132 1.00 87.81 244 PRO A O 1
ATOM 2024 N N . LYS A 1 245 ? -12.615 16.269 4.612 1.00 87.62 245 LYS A N 1
ATOM 2025 C CA . LYS A 1 245 ? -13.056 15.384 3.523 1.00 87.62 245 LYS A CA 1
ATOM 2026 C C . LYS A 1 245 ? -12.952 13.895 3.878 1.00 87.62 245 LYS A C 1
ATOM 2028 O O . LYS A 1 245 ? -13.712 13.090 3.346 1.00 87.62 245 LYS A O 1
ATOM 2033 N N . TYR A 1 246 ? -12.016 13.525 4.750 1.00 88.38 246 TYR A N 1
ATOM 2034 C CA . TYR A 1 246 ? -11.794 12.135 5.163 1.00 88.38 246 TYR A CA 1
ATOM 2035 C C . TYR A 1 246 ? -12.248 11.863 6.606 1.00 88.38 246 TYR A C 1
ATOM 2037 O O . TYR A 1 246 ? -12.321 10.702 7.008 1.00 88.38 246 TYR A O 1
ATOM 2045 N N . TYR A 1 247 ? -12.571 12.911 7.373 1.00 86.62 247 TYR A N 1
ATOM 2046 C CA . TYR A 1 247 ? -12.988 12.827 8.779 1.00 86.62 247 TYR A CA 1
ATOM 2047 C C . TYR A 1 247 ? -14.495 13.022 9.015 1.00 86.62 247 TYR A C 1
ATOM 2049 O O . TYR A 1 247 ? -15.027 12.483 9.995 1.00 86.62 247 TYR A O 1
ATOM 2057 N N . ASN A 1 248 ? -15.197 13.728 8.124 1.00 76.62 248 ASN A N 1
ATOM 2058 C CA . ASN A 1 248 ? -16.637 13.982 8.234 1.00 76.62 248 ASN A CA 1
ATOM 2059 C C . ASN A 1 248 ? -17.479 12.912 7.544 1.00 76.62 248 ASN A C 1
ATOM 2061 O O . ASN A 1 248 ? -17.145 12.501 6.415 1.00 76.62 248 ASN A O 1
#

Solvent-accessible surface area (backbone atoms only — not comparable to full-atom values): 13696 Å² total; per-residue (Å²): 60,41,37,69,77,59,101,56,67,36,42,35,28,22,39,48,24,46,50,49,8,45,74,70,38,38,71,95,62,80,70,81,62,47,53,40,34,58,51,54,71,95,64,83,50,71,48,60,57,54,22,44,47,56,38,43,77,70,72,32,46,62,44,78,53,85,72,67,47,67,86,59,70,34,64,69,62,42,50,54,50,50,54,53,45,70,63,49,39,68,79,66,69,51,87,79,79,45,74,70,60,52,53,54,43,39,47,41,40,48,43,50,52,53,52,52,53,52,51,44,68,77,43,76,80,51,66,64,50,73,40,36,55,25,36,39,38,30,30,31,61,28,38,52,55,47,37,54,48,56,76,69,50,71,88,77,60,75,42,58,38,34,33,34,22,48,65,59,92,68,82,65,32,80,66,38,76,73,70,70,65,52,61,38,33,27,37,26,41,52,66,29,45,55,51,51,54,61,55,40,72,81,35,50,84,80,45,47,64,38,53,56,48,30,54,45,38,70,73,64,74,36,29,27,29,38,43,78,37,37,40,56,48,78,80,51,94,76,75,57,71,82,42,60,85,35,74,101

Foldseek 3Di:
DEAEDDPDLLLLLQLLQVLLLVVLDQVVDDQQEDEYEYLDAPGDDVSSVNSQVSCVVSVHHYHYDPDHCPVVPPPVNLVVLVVVQVVVCVVVVNPPDDSVVLSSLLSSLSRQVVRVVVVCVVVVPDFKDAFAYSQKGFASNLSVVVVVVVVPDPVPQLALWEQQEQADDDDWDPFAAAFGADLHSIMDGPVNVVVLVVQCVVPSSPDHSSVSSRVVSVVPVGGYGYHHRIYRCPPPPDDDSDDPRRND

Mean predicted aligned error: 6.31 Å

pLDDT: mean 83.75, std 10.73, range [56.59, 98.38]

Nearest PDB structures (foldseek):
  5ggi-assembly1_A  TM=6.097E-01  e=5.712E-04  Homo sapiens
  5ggi-assembly2_B  TM=6.404E-01  e=1.249E-03  Homo sapiens
  3tzt-assembly1_B  TM=4.946E-01  e=5.624E-03  Anaerococcus prevotii DSM 20548
  7zlu-assembly1_A  TM=4.081E-01  e=3.221E-02  Thermochaetoides thermophila
  1gv1-assembly1_D  TM=3.509E-01  e=4.285E-01  Prosthecochloris vibrioformis

Sequence (248 aa):
MLTAPKRLPMIVYTADYIVNAYKYGHPGIVIDAIFLSNGCNGCKNPDILEAAKIFREAGINTILTNITSEDYDNEQFYSHLMDIYESIFPLRGASDYVPFGHKKFNRINYYFYKTADMAVKQYPLFDYVLFLEDDQAFYKNAFFRLKKLFDSYNLTGDHVETHLIPNVPSPESDNAKGCIWGYYGKLQNRKEYFRFRKLAKFDKWIRCGDIVQCLWVDASDMPSRRLNLGHHFGRDSYIKRYDPKYYN